Protein AF-A0A3L8STQ4-F1 (afdb_monomer)

Secondary structure (DSSP, 8-state):
-------SPPTT-EEEEEE----SSS-PPPEEEEEEPPPGGGGTTS-SS---PPPS------S---EEEEEEEEEEEETTEEEEEEEEEEE----SS-EEEEEEEEEEE-----SS---SEEEEEEEEEETT--EEEEEEEPTT-EEEEEEEEEETTEEEEEEEEEEEPPPPPP-----------------PPPPP-

Organism: Chloebia gouldiae (NCBI:txid44316)

InterPro domains:
  IPR003961 Fibronectin type III [PF00041] (67-164)
  IPR003961 Fibronectin type III [PS50853] (67-174)
  IPR003961 Fibronectin type III [cd00063] (67-169)
  IPR013783 Immunoglobulin-like fold [G3DSA:2.60.40.10] (61-172)
  IPR036116 Fibronectin type III superfamily [SSF49265] (85-180)
  IPR042447 Anosmin-1 [PTHR14131] (1-114)
  IPR060328 Anosmin-1, immunoglobulin-like domain [PF28407] (1-44)

Structure (mmCIF, N/CA/C/O backbone):
data_AF-A0A3L8STQ4-F1
#
_entry.id   AF-A0A3L8STQ4-F1
#
loop_
_atom_site.group_PDB
_atom_site.id
_atom_site.type_symbol
_atom_site.label_atom_id
_atom_site.label_alt_id
_atom_site.label_comp_id
_atom_site.label_asym_id
_atom_site.label_entity_id
_atom_site.label_seq_id
_atom_site.pdbx_PDB_ins_code
_atom_site.Cartn_x
_atom_site.Cartn_y
_atom_site.Cartn_z
_atom_site.occupancy
_atom_site.B_iso_or_equiv
_atom_site.auth_seq_id
_atom_site.auth_comp_id
_atom_site.auth_asym_id
_atom_site.auth_atom_id
_atom_site.pdbx_PDB_model_num
ATOM 1 N N . GLU A 1 1 ? -35.078 24.877 41.152 1.00 51.22 1 GLU A N 1
ATOM 2 C CA . GLU A 1 1 ? -33.685 24.596 40.748 1.00 51.22 1 GLU A CA 1
ATOM 3 C C . GLU A 1 1 ? -33.673 24.234 39.263 1.00 51.22 1 GLU A C 1
ATOM 5 O O . GLU A 1 1 ? -34.416 23.341 38.888 1.00 51.22 1 GLU A O 1
ATOM 10 N N . ASN A 1 2 ? -32.933 24.960 38.412 1.00 78.25 2 ASN A N 1
ATOM 11 C CA . ASN A 1 2 ? -32.943 24.787 36.943 1.00 78.25 2 ASN A CA 1
ATOM 12 C C . ASN A 1 2 ? -31.658 24.105 36.434 1.00 78.25 2 ASN A C 1
ATOM 14 O O . ASN A 1 2 ? -31.046 24.568 35.474 1.00 78.25 2 ASN A O 1
ATOM 18 N N . TYR A 1 3 ? -31.203 23.045 37.104 1.00 81.75 3 TYR A N 1
ATOM 19 C CA . TYR A 1 3 ? -30.006 22.302 36.704 1.00 81.75 3 TYR A CA 1
ATOM 20 C C . TYR A 1 3 ? -30.294 20.801 36.609 1.00 81.75 3 TYR A C 1
ATOM 22 O O . TYR A 1 3 ? -31.169 20.274 37.290 1.00 81.75 3 TYR A O 1
ATOM 30 N N . ILE A 1 4 ? -29.536 20.115 35.753 1.00 81.31 4 ILE A N 1
ATOM 31 C CA . ILE A 1 4 ? -29.507 18.655 35.642 1.00 81.31 4 ILE A CA 1
ATOM 32 C C . ILE A 1 4 ? -28.071 18.203 35.876 1.00 81.31 4 ILE A C 1
ATOM 34 O O . ILE A 1 4 ? -27.132 18.781 35.330 1.00 81.31 4 ILE A O 1
ATOM 38 N N . ILE A 1 5 ? -27.908 17.149 36.672 1.00 85.38 5 ILE A N 1
ATOM 39 C CA . ILE A 1 5 ? -26.622 16.481 36.860 1.00 85.38 5 ILE A CA 1
ATOM 40 C C . ILE A 1 5 ? -26.566 15.304 35.892 1.00 85.38 5 ILE A C 1
ATOM 42 O O . ILE A 1 5 ? -27.283 14.317 36.061 1.00 85.38 5 ILE A O 1
ATOM 46 N N . LEU A 1 6 ? -25.702 15.413 34.887 1.00 83.69 6 LEU A N 1
ATOM 47 C CA . LEU A 1 6 ? -25.372 14.306 33.997 1.00 83.69 6 LEU A CA 1
ATOM 48 C C . LEU A 1 6 ? -24.369 13.389 34.705 1.00 83.69 6 LEU A C 1
ATOM 50 O O . LEU A 1 6 ? -23.310 13.840 35.141 1.00 83.69 6 LEU A O 1
ATOM 54 N N . LYS A 1 7 ? -24.727 12.113 34.847 1.00 84.56 7 LYS A N 1
ATOM 55 C CA . LYS A 1 7 ? -23.898 11.072 35.468 1.00 84.56 7 LYS A CA 1
ATOM 56 C C . LYS A 1 7 ? -23.332 10.144 34.389 1.00 84.56 7 LYS A C 1
ATOM 58 O O . LYS A 1 7 ? -23.740 10.230 33.235 1.00 84.56 7 LYS A O 1
ATOM 63 N N . ASP A 1 8 ? -22.379 9.298 34.774 1.00 81.56 8 ASP A N 1
ATOM 64 C CA . ASP A 1 8 ? -21.814 8.228 33.932 1.00 81.56 8 ASP A CA 1
ATOM 65 C C . ASP A 1 8 ? -21.167 8.703 32.619 1.00 81.56 8 ASP A C 1
ATOM 67 O O . ASP A 1 8 ? -21.082 7.975 31.632 1.00 81.56 8 ASP A O 1
ATOM 71 N N . LEU A 1 9 ? -20.667 9.940 32.612 1.00 82.44 9 LEU A N 1
ATOM 72 C CA . LEU A 1 9 ? -19.889 10.473 31.502 1.00 82.44 9 LEU A CA 1
ATOM 73 C C . LEU A 1 9 ? -18.456 9.930 31.552 1.00 82.44 9 LEU A C 1
ATOM 75 O O . LEU A 1 9 ? -17.811 9.938 32.601 1.00 82.44 9 LEU A O 1
ATOM 79 N N . SER A 1 10 ? -17.920 9.526 30.402 1.00 82.62 10 SER A N 1
ATOM 80 C CA . SER A 1 10 ? -16.504 9.173 30.261 1.00 82.62 10 SER A CA 1
ATOM 81 C C . SER A 1 10 ? -15.604 10.383 30.538 1.00 82.62 10 SER A C 1
ATOM 83 O O . SER A 1 10 ? -15.918 11.494 30.099 1.00 82.62 10 SER A O 1
ATOM 85 N N . PHE A 1 11 ? -14.486 10.171 31.241 1.00 84.81 11 PHE A N 1
ATOM 86 C CA . PHE A 1 11 ? -13.460 11.189 31.511 1.00 84.81 11 PHE A CA 1
ATOM 87 C C . PHE A 1 11 ? -12.746 11.646 30.225 1.00 84.81 11 PHE A C 1
ATOM 89 O O . PHE A 1 11 ? -12.690 10.902 29.245 1.00 84.81 11 PHE A O 1
ATOM 96 N N . SER A 1 12 ? -12.189 12.862 30.232 1.00 83.94 12 SER A N 1
ATOM 97 C CA . SER A 1 12 ? -11.423 13.445 29.112 1.00 83.94 12 SER A CA 1
ATOM 98 C C . SER A 1 12 ? -12.171 13.486 27.768 1.00 83.94 12 SER A C 1
ATOM 100 O O . SER A 1 12 ? -11.558 13.399 26.704 1.00 83.94 12 SER A O 1
ATOM 102 N N . CYS A 1 13 ? -13.499 13.619 27.796 1.00 82.31 13 CYS A N 1
ATOM 103 C CA . CYS A 1 13 ? -14.354 13.596 26.608 1.00 82.31 13 CYS A CA 1
ATOM 104 C C . CYS A 1 13 ? -15.131 14.911 26.455 1.00 82.31 13 CYS A C 1
ATOM 106 O O . CYS A 1 13 ? -15.576 15.511 27.435 1.00 82.31 13 CYS A O 1
ATOM 108 N N . LYS A 1 14 ? -15.314 15.364 25.207 1.00 90.81 14 LYS A N 1
ATOM 109 C CA . LYS A 1 14 ? -16.109 16.554 24.870 1.00 90.81 14 LYS A CA 1
ATOM 110 C C . LYS A 1 14 ? -17.549 16.149 24.563 1.00 90.81 14 LYS A C 1
ATOM 112 O O . LYS A 1 14 ? -17.787 15.391 23.627 1.00 90.81 14 LYS A O 1
ATOM 117 N N . TYR A 1 15 ? -18.502 16.711 25.297 1.00 87.94 15 TYR A N 1
ATOM 118 C CA . TYR A 1 15 ? -19.933 16.465 25.125 1.00 87.94 15 TYR A CA 1
ATOM 119 C C . TYR A 1 15 ? -20.637 17.699 24.573 1.00 87.94 15 TYR A C 1
ATOM 121 O O . TYR A 1 15 ? -20.268 18.830 24.891 1.00 87.94 15 TYR A O 1
ATOM 129 N N . LYS A 1 16 ? -21.672 17.474 23.758 1.00 93.06 16 LYS A N 1
ATOM 130 C CA . LYS A 1 16 ? -22.631 18.498 23.334 1.00 93.06 16 LYS A CA 1
ATOM 131 C C . LYS A 1 16 ? -23.927 18.292 24.107 1.00 93.06 16 LYS A C 1
ATOM 133 O O . LYS A 1 16 ? -24.518 17.220 24.018 1.00 93.06 16 LYS A O 1
ATOM 138 N N . VAL A 1 17 ? -24.383 19.316 24.817 1.00 89.44 17 VAL A N 1
ATOM 139 C CA . VAL A 1 17 ? -25.704 19.327 25.456 1.00 89.44 17 VAL A CA 1
ATOM 140 C C . VAL A 1 17 ? -26.621 20.220 24.660 1.00 89.44 17 VAL A C 1
ATOM 142 O O . VAL A 1 17 ? -26.239 21.330 24.297 1.00 89.44 17 VAL A O 1
ATOM 145 N N . THR A 1 18 ? -27.832 19.734 24.418 1.00 87.75 18 THR A N 1
ATOM 146 C CA . THR A 1 18 ? -28.906 20.493 23.788 1.00 87.75 18 THR A CA 1
ATOM 147 C C . THR A 1 18 ? -30.099 20.512 24.731 1.00 87.75 18 THR A C 1
ATOM 149 O O . THR A 1 18 ? -30.616 19.457 25.094 1.00 87.75 18 THR A O 1
ATOM 152 N N . VAL A 1 19 ? -30.532 21.707 25.129 1.00 86.19 19 VAL A N 1
ATOM 153 C CA . VAL A 1 19 ? -31.699 21.902 25.992 1.00 86.19 19 VAL A CA 1
ATOM 154 C C . VAL A 1 19 ? -32.888 22.280 25.120 1.00 86.19 19 VAL A C 1
ATOM 156 O O . VAL A 1 19 ? -32.830 23.225 24.328 1.00 86.19 19 VAL A O 1
ATOM 159 N N . LEU A 1 20 ? -33.970 21.515 25.262 1.00 82.88 20 LEU A N 1
ATOM 160 C CA . LEU A 1 20 ? -35.235 21.752 24.580 1.00 82.88 20 LEU A CA 1
ATOM 161 C C . LEU A 1 20 ? -36.303 22.126 25.610 1.00 82.88 20 LEU A C 1
ATOM 163 O O . LEU A 1 20 ? -36.509 21.374 26.564 1.00 82.88 20 LEU A O 1
ATOM 167 N N . PRO A 1 21 ? -37.010 23.251 25.430 1.00 77.44 21 PRO A N 1
ATOM 168 C CA . PRO A 1 21 ? -38.120 23.592 26.301 1.00 77.44 21 PRO A CA 1
ATOM 169 C C . PRO A 1 21 ? -39.274 22.606 26.095 1.00 77.44 21 PRO A C 1
ATOM 171 O O . PRO A 1 21 ? -39.750 22.390 24.976 1.00 77.44 21 PRO A O 1
ATOM 174 N N . ALA A 1 22 ? -39.754 22.027 27.195 1.00 69.62 22 ALA A N 1
ATOM 175 C CA . ALA A 1 22 ? -40.928 21.166 27.226 1.00 69.62 22 ALA A CA 1
ATOM 176 C C . ALA A 1 22 ? -42.204 22.019 27.082 1.00 69.62 22 ALA A C 1
ATOM 178 O O . ALA A 1 22 ? -42.857 22.351 28.058 1.00 69.62 22 ALA A O 1
ATOM 179 N N . LYS A 1 23 ? -42.494 22.448 25.848 1.00 63.75 23 LYS A N 1
ATOM 180 C CA . LYS A 1 23 ? -43.738 23.069 25.349 1.00 63.75 23 LYS A CA 1
ATOM 181 C C . LYS A 1 23 ? -44.624 23.800 26.384 1.00 63.75 23 LYS A C 1
ATOM 183 O O . LYS A 1 23 ? -45.513 23.209 26.987 1.00 63.75 23 LYS A O 1
ATOM 188 N N . SER A 1 24 ? -44.568 25.127 26.375 1.00 53.66 24 SER A N 1
ATOM 189 C CA . SER A 1 24 ? -45.781 25.956 26.414 1.00 53.66 24 SER A CA 1
ATOM 190 C C . SER A 1 24 ? -45.828 26.759 25.107 1.00 53.66 24 SER A C 1
ATOM 192 O O . SER A 1 24 ? -44.791 27.021 24.506 1.00 53.66 24 SER A O 1
ATOM 194 N N . LYS A 1 25 ? -47.026 27.007 24.568 1.00 55.62 25 LYS A N 1
ATOM 195 C CA . LYS A 1 25 ? -47.299 27.545 23.217 1.00 55.62 25 LYS A CA 1
ATOM 196 C C . LYS A 1 25 ? -46.291 28.621 22.748 1.00 55.62 25 LYS A C 1
ATOM 198 O O . LYS A 1 25 ? -46.385 29.771 23.155 1.00 55.62 25 LYS A O 1
ATOM 203 N N . GLY A 1 26 ? -45.369 28.256 21.851 1.00 60.53 26 GLY A N 1
ATOM 204 C CA . GLY A 1 26 ? -44.409 29.178 21.231 1.00 60.53 26 GLY A CA 1
ATOM 205 C C . GLY A 1 26 ? -43.265 28.456 20.507 1.00 60.53 26 GLY A C 1
ATOM 206 O O . GLY A 1 26 ? -42.865 27.359 20.894 1.00 60.53 26 GLY A O 1
ATOM 207 N N . ARG A 1 27 ? -42.740 29.054 19.428 1.00 59.72 27 ARG A N 1
ATOM 208 C CA . ARG A 1 27 ? -41.598 28.532 18.651 1.00 59.72 27 ARG A CA 1
ATOM 209 C C . ARG A 1 27 ? -40.291 28.843 19.387 1.00 59.72 27 ARG A C 1
ATOM 211 O O . ARG A 1 27 ? -39.570 29.761 19.011 1.00 59.72 27 ARG A O 1
ATOM 218 N N . PHE A 1 28 ? -39.998 28.110 20.454 1.00 63.41 28 PHE A N 1
ATOM 219 C CA . PHE A 1 28 ? -38.746 28.283 21.190 1.00 63.41 28 PHE A CA 1
ATOM 220 C C . PHE A 1 28 ? -37.591 27.543 20.500 1.00 63.41 28 PHE A C 1
ATOM 222 O O . PHE A 1 28 ? -37.749 26.411 20.040 1.00 63.41 28 PHE A O 1
ATOM 229 N N . LYS A 1 29 ? -36.434 28.206 20.387 1.00 66.62 29 LYS A N 1
ATOM 230 C CA . LYS A 1 29 ? -35.222 27.647 19.771 1.00 66.62 29 LYS A CA 1
ATOM 231 C C . LYS A 1 29 ? -34.485 26.759 20.775 1.00 66.62 29 LYS A C 1
ATOM 233 O O . LYS A 1 29 ? -34.390 27.102 21.947 1.00 66.62 29 LYS A O 1
ATOM 238 N N . ALA A 1 30 ? -33.960 25.636 20.294 1.00 77.12 30 ALA A N 1
ATOM 239 C CA . ALA A 1 30 ? -33.055 24.786 21.055 1.00 77.12 30 ALA A CA 1
ATOM 240 C C . ALA A 1 30 ? -31.751 25.537 21.340 1.00 77.12 30 ALA A C 1
ATOM 242 O O . ALA A 1 30 ? -31.171 26.116 20.418 1.00 77.12 30 ALA A O 1
ATOM 243 N N . GLU A 1 31 ? -31.264 25.482 22.575 1.00 81.19 31 GLU A N 1
ATOM 244 C CA . GLU A 1 31 ? -29.943 26.004 22.924 1.00 81.19 31 GLU A CA 1
ATOM 245 C C . GLU A 1 31 ? -28.965 24.841 23.066 1.00 81.19 31 GLU A C 1
ATOM 247 O O . GLU A 1 31 ? -29.315 23.786 23.595 1.00 81.19 31 GLU A O 1
ATOM 252 N N . SER A 1 32 ? -27.753 24.988 22.530 1.00 88.31 32 SER A N 1
ATOM 253 C CA . SER A 1 32 ? -26.724 23.953 22.616 1.00 88.31 32 SER A CA 1
ATOM 254 C C . SER A 1 32 ? -25.394 24.527 23.069 1.00 88.31 32 SER A C 1
ATOM 256 O O . SER A 1 32 ? -24.971 25.564 22.568 1.00 88.31 32 SER A O 1
ATOM 258 N N . THR A 1 33 ? -24.702 23.806 23.945 1.00 88.75 33 THR A N 1
ATOM 259 C CA . THR A 1 33 ? -23.357 24.152 24.417 1.00 88.75 33 THR A CA 1
ATOM 260 C C . THR A 1 33 ? -22.474 22.909 24.498 1.00 88.75 33 THR A C 1
ATOM 262 O O . THR A 1 33 ? -22.970 21.780 24.503 1.00 88.75 33 THR A O 1
ATOM 265 N N . PHE A 1 34 ? -21.159 23.110 24.539 1.00 91.12 34 PHE A N 1
ATOM 266 C CA . PHE A 1 34 ? -20.185 22.039 24.705 1.00 91.12 34 PHE A CA 1
ATOM 267 C C . PHE A 1 34 ? -19.486 22.162 26.051 1.00 91.12 34 PHE A C 1
ATOM 269 O O . PHE A 1 34 ? -19.130 23.260 26.468 1.00 91.12 34 PHE A O 1
ATOM 276 N N . PHE A 1 35 ? -19.208 21.029 26.682 1.00 89.50 35 PHE A N 1
ATOM 277 C CA . PHE A 1 35 ? -18.330 20.970 27.845 1.00 89.50 35 PHE A CA 1
ATOM 278 C C . PHE A 1 35 ? -17.389 19.772 27.729 1.00 89.50 35 PHE A C 1
ATOM 280 O O . PHE A 1 35 ? -17.634 18.843 26.957 1.00 89.50 35 PHE A O 1
ATOM 287 N N . VAL A 1 36 ? -16.292 19.809 28.480 1.00 86.56 36 VAL A N 1
ATOM 288 C CA . VAL A 1 36 ? -15.304 18.727 28.528 1.00 86.56 36 VAL A CA 1
ATOM 289 C C . VAL A 1 36 ? -15.294 18.157 29.937 1.00 86.56 36 VAL A C 1
ATOM 291 O O . VAL A 1 36 ? -15.230 18.911 30.908 1.00 86.56 36 VAL A O 1
ATOM 294 N N . THR A 1 37 ? -15.386 16.835 30.057 1.00 87.38 37 THR A N 1
ATOM 295 C CA . THR A 1 37 ? -15.223 16.167 31.349 1.00 87.38 37 THR A CA 1
ATOM 296 C C . THR A 1 37 ? -13.747 16.179 31.756 1.00 87.38 37 THR A C 1
ATOM 298 O O . THR A 1 37 ? -12.881 15.912 30.919 1.00 87.38 37 THR A O 1
ATOM 301 N N . PRO A 1 38 ? -13.426 16.479 33.026 1.00 84.25 38 PRO A N 1
ATOM 302 C CA . PRO A 1 38 ? -12.045 16.438 33.492 1.00 84.25 38 PRO A CA 1
ATOM 303 C C . PRO A 1 38 ? -11.460 15.016 33.398 1.00 84.25 38 PRO A C 1
ATOM 305 O O . PRO A 1 38 ? -12.218 14.046 33.296 1.00 84.25 38 PRO A O 1
ATOM 308 N N . PRO A 1 39 ? -10.126 14.861 33.418 1.00 81.12 39 PRO A N 1
ATOM 309 C CA . PRO A 1 39 ? -9.493 13.546 33.447 1.00 81.12 39 PRO A CA 1
ATOM 310 C C . PRO A 1 39 ? -9.758 12.833 34.781 1.00 81.12 39 PRO A C 1
ATOM 312 O O . PRO A 1 39 ? -9.974 13.479 35.807 1.00 81.12 39 PRO A O 1
ATOM 315 N N . CYS A 1 40 ? -9.702 11.495 34.799 1.00 74.88 40 CYS A N 1
ATOM 316 C CA . CYS A 1 40 ? -9.936 10.712 36.025 1.00 74.88 40 CYS A CA 1
ATOM 317 C C . CYS A 1 40 ? -8.932 11.081 37.133 1.00 74.88 40 CYS A C 1
ATOM 319 O O . CYS A 1 40 ? -9.277 11.155 38.312 1.00 74.88 40 CYS A O 1
ATOM 321 N N . SER A 1 41 ? -7.693 11.396 36.744 1.00 73.75 41 SER A N 1
ATOM 322 C CA . SER A 1 41 ? -6.628 11.860 37.636 1.00 73.75 41 SER A CA 1
ATOM 323 C C . SER A 1 41 ? -6.984 13.144 38.398 1.00 73.75 41 SER A C 1
ATOM 325 O O . SER A 1 41 ? -6.601 13.258 39.560 1.00 73.75 41 SER A O 1
ATOM 327 N N . ALA A 1 42 ? -7.801 14.043 37.835 1.00 72.25 42 ALA A N 1
ATOM 328 C CA . ALA A 1 42 ? -8.254 15.259 38.522 1.00 72.25 42 ALA A CA 1
ATOM 329 C C . ALA A 1 42 ? -9.189 14.979 39.717 1.00 72.25 42 ALA A C 1
ATOM 331 O O . ALA A 1 42 ? -9.369 15.836 40.579 1.00 72.25 42 ALA A O 1
ATOM 332 N N . PHE A 1 43 ? -9.777 13.780 39.801 1.00 65.81 43 PHE A N 1
ATOM 333 C CA . PHE A 1 43 ? -10.633 13.382 40.922 1.00 65.81 43 PHE A CA 1
ATOM 334 C C . PHE A 1 43 ? -9.875 12.669 42.050 1.00 65.81 43 PHE A C 1
ATOM 336 O O . PHE A 1 43 ? -10.435 12.501 43.133 1.00 65.81 43 PHE A O 1
ATOM 343 N N . LYS A 1 44 ? -8.596 12.306 41.852 1.00 57.72 44 LYS A N 1
ATOM 344 C CA . LYS A 1 44 ? -7.770 11.665 42.895 1.00 57.72 44 LYS A CA 1
ATOM 345 C C . LYS A 1 44 ? -7.492 12.579 44.094 1.00 57.72 44 LYS A C 1
ATOM 347 O O . LYS A 1 44 ? -7.286 12.078 45.194 1.00 57.72 44 LYS A O 1
ATOM 352 N N . GLU A 1 45 ? -7.525 13.900 43.918 1.00 53.91 45 GLU A N 1
ATOM 353 C CA . GLU A 1 45 ? -7.172 14.857 44.979 1.00 53.91 45 GLU A CA 1
ATOM 354 C C . GLU A 1 45 ? -8.304 15.151 45.984 1.00 53.91 45 GLU A C 1
ATOM 356 O O . GLU A 1 45 ? -8.046 15.685 47.063 1.00 53.91 45 GLU A O 1
ATOM 361 N N . LYS A 1 46 ? -9.560 14.768 45.709 1.00 51.28 46 LYS A N 1
ATOM 362 C CA . LYS A 1 46 ? -10.700 15.058 46.603 1.00 51.28 46 LYS A CA 1
ATOM 363 C C . LYS A 1 46 ? -11.230 13.808 47.309 1.00 51.28 46 LYS A C 1
ATOM 365 O O . LYS A 1 46 ? -12.234 13.247 46.902 1.00 51.28 46 LYS A O 1
ATOM 370 N N . LYS A 1 47 ? -10.548 13.432 48.402 1.00 51.75 47 LYS A N 1
ATOM 371 C CA . LYS A 1 47 ? -10.932 12.687 49.638 1.00 51.75 47 LYS A CA 1
ATOM 372 C C . LYS A 1 47 ? -12.246 11.864 49.765 1.00 51.75 47 LYS A C 1
ATOM 374 O O . LYS A 1 47 ? -12.635 11.578 50.892 1.00 51.75 47 LYS A O 1
ATOM 379 N N . HIS A 1 48 ? -12.940 11.427 48.719 1.00 50.31 48 HIS A N 1
ATOM 380 C CA . HIS A 1 48 ? -14.164 10.625 48.858 1.00 50.31 48 HIS A CA 1
ATOM 381 C C . HIS A 1 48 ? -14.149 9.416 47.929 1.00 50.31 48 HIS A C 1
ATOM 383 O O . HIS A 1 48 ? -14.455 9.534 46.751 1.00 50.31 48 HIS A O 1
ATOM 389 N N . LYS A 1 49 ? -13.856 8.258 48.542 1.00 51.69 49 LYS A N 1
ATOM 390 C CA . LYS A 1 49 ? -13.822 6.898 47.981 1.00 51.69 49 LYS A CA 1
ATOM 391 C C . LYS A 1 49 ? -12.841 6.746 46.818 1.00 51.69 49 LYS A C 1
ATOM 393 O O . LYS A 1 49 ? -12.858 7.496 45.857 1.00 51.69 49 LYS A O 1
ATOM 398 N N . HIS A 1 50 ? -11.975 5.744 46.924 1.00 48.78 50 HIS A N 1
ATOM 399 C CA . HIS A 1 50 ? -11.062 5.323 45.866 1.00 48.78 50 HIS A CA 1
ATOM 400 C C . HIS A 1 50 ? -11.875 5.002 44.598 1.00 48.78 50 HIS A C 1
ATOM 402 O O . HIS A 1 50 ? -12.317 3.875 44.389 1.00 48.78 50 HIS A O 1
ATOM 408 N N . ILE A 1 51 ? -12.120 6.003 43.752 1.00 52.81 51 ILE A N 1
ATOM 409 C CA . ILE A 1 51 ? -12.425 5.761 42.352 1.00 52.81 51 ILE A CA 1
ATOM 410 C C . ILE A 1 51 ? -11.118 5.180 41.834 1.00 52.81 51 ILE A C 1
ATOM 412 O O . ILE A 1 51 ? -10.118 5.890 41.714 1.00 52.81 51 ILE A O 1
ATOM 416 N N . ASN A 1 52 ? -11.097 3.861 41.639 1.00 52.53 52 ASN A N 1
ATOM 417 C CA . ASN A 1 52 ? -10.004 3.181 40.962 1.00 52.53 52 ASN A CA 1
ATOM 418 C C . ASN A 1 52 ? -10.006 3.665 39.513 1.00 52.53 52 ASN A C 1
ATOM 420 O O . ASN A 1 52 ? -10.535 3.013 38.620 1.00 52.53 52 ASN A O 1
ATOM 424 N N . CYS A 1 53 ? -9.447 4.854 39.295 1.00 52.31 53 CYS A N 1
ATOM 425 C CA . CYS A 1 53 ? -8.999 5.281 37.990 1.00 52.31 53 CYS A CA 1
ATOM 426 C C . CYS A 1 53 ? -7.991 4.228 37.535 1.00 52.31 53 CYS A C 1
ATOM 428 O O . CYS A 1 53 ? -6.979 4.061 38.232 1.00 52.31 53 CYS A O 1
ATOM 430 N N . PRO A 1 54 ? -8.236 3.520 36.418 1.00 55.28 54 PRO A N 1
ATOM 431 C CA . PRO A 1 54 ? -7.206 2.708 35.792 1.00 55.28 54 PRO A CA 1
ATOM 432 C C . PRO A 1 54 ? -5.977 3.599 35.677 1.00 55.28 54 PRO A C 1
ATOM 434 O O . PRO A 1 54 ? -6.094 4.739 35.222 1.00 55.28 54 PRO A O 1
ATOM 437 N N . ALA A 1 55 ? -4.851 3.150 36.225 1.00 47.50 55 ALA A N 1
ATOM 438 C CA . ALA A 1 55 ? -3.635 3.937 36.226 1.00 47.50 55 ALA A CA 1
ATOM 439 C C . ALA A 1 55 ? -3.389 4.454 34.800 1.00 47.50 55 ALA A C 1
ATOM 441 O O . ALA A 1 55 ? -3.242 3.661 33.871 1.00 47.50 55 ALA A O 1
ATOM 442 N N . GLU A 1 56 ? -3.367 5.782 34.632 1.00 50.72 56 GLU A N 1
ATOM 443 C CA . GLU A 1 56 ? -2.731 6.456 33.495 1.00 50.72 56 GLU A CA 1
ATOM 444 C C . GLU A 1 56 ? -1.227 6.197 33.611 1.00 50.72 56 GLU A C 1
ATOM 446 O O . GLU A 1 56 ? -0.425 6.990 34.085 1.00 50.72 56 GLU A O 1
ATOM 451 N N . GLY A 1 57 ? -0.913 4.963 33.282 1.00 46.41 57 GLY A N 1
ATOM 452 C CA . GLY A 1 57 ? 0.370 4.314 33.168 1.00 46.41 57 GLY A CA 1
ATOM 453 C C . GLY A 1 57 ? 0.140 3.074 32.314 1.00 46.41 57 GLY A C 1
ATOM 454 O O . GLY A 1 57 ? 0.775 2.050 32.516 1.00 46.41 57 GLY A O 1
ATOM 455 N N . VAL A 1 58 ? -0.821 3.146 31.384 1.00 42.38 58 VAL A N 1
ATOM 456 C CA . VAL A 1 58 ? -0.761 2.332 30.182 1.00 42.38 58 VAL A CA 1
ATOM 457 C C . VAL A 1 58 ? 0.486 2.880 29.492 1.00 42.38 58 VAL A C 1
ATOM 459 O O . VAL A 1 58 ? 0.470 4.060 29.119 1.00 42.38 58 VAL A O 1
ATOM 462 N N . PRO A 1 59 ? 1.590 2.109 29.366 1.00 42.53 59 PRO A N 1
ATOM 463 C CA . PRO A 1 59 ? 2.577 2.449 28.349 1.00 42.53 59 PRO A CA 1
ATOM 464 C C . PRO A 1 59 ? 1.736 2.672 27.110 1.00 42.53 59 PRO A C 1
ATOM 466 O O . PRO A 1 59 ? 0.889 1.816 26.870 1.00 42.53 59 PRO A O 1
ATOM 469 N N . VAL A 1 60 ? 1.855 3.816 26.430 1.00 46.78 60 VAL A N 1
ATOM 470 C CA . VAL A 1 60 ? 1.164 4.063 25.160 1.00 46.78 60 VAL A CA 1
ATOM 471 C C . VAL A 1 60 ? 1.450 2.843 24.302 1.00 46.78 60 VAL A C 1
ATOM 473 O O . VAL A 1 60 ? 2.526 2.723 23.719 1.00 46.78 60 VAL A O 1
ATOM 476 N N . LEU A 1 61 ? 0.544 1.871 24.362 1.00 45.62 61 LEU A N 1
ATOM 477 C CA . LEU A 1 61 ? 0.773 0.582 23.770 1.00 45.62 61 LEU A CA 1
ATOM 478 C C . LEU A 1 61 ? 0.693 0.926 22.298 1.00 45.62 61 LEU A C 1
ATOM 480 O O . LEU A 1 61 ? -0.300 1.572 21.929 1.00 45.62 61 LEU A O 1
ATOM 484 N N . PRO A 1 62 ? 1.752 0.669 21.511 1.00 47.47 62 PRO A N 1
ATOM 485 C CA . PRO A 1 62 ? 1.872 1.245 20.187 1.00 47.47 62 PRO A CA 1
ATOM 486 C C . PRO A 1 62 ? 0.548 1.070 19.458 1.00 47.47 62 PRO A C 1
ATOM 488 O O . PRO A 1 62 ? 0.083 -0.056 19.274 1.00 47.47 62 PRO A O 1
ATOM 491 N N . LYS A 1 63 ? -0.111 2.197 19.156 1.00 54.72 63 LYS A N 1
ATOM 492 C CA . LYS A 1 63 ? -1.332 2.215 18.356 1.00 54.72 63 LYS A CA 1
ATOM 493 C C . LYS A 1 63 ? -0.977 1.488 17.068 1.00 54.72 63 LYS A C 1
ATOM 495 O O . LYS A 1 63 ? -0.257 2.039 16.247 1.00 54.72 63 LYS A O 1
ATOM 500 N N . VAL A 1 64 ? -1.450 0.249 16.953 1.00 54.38 64 VAL A N 1
ATOM 501 C CA . VAL A 1 64 ? -1.237 -0.639 15.809 1.00 54.38 64 VAL A CA 1
ATOM 502 C C . VAL A 1 64 ? 0.249 -0.945 15.571 1.00 54.38 64 VAL A C 1
ATOM 504 O O . VAL A 1 64 ? 0.934 -0.265 14.814 1.00 54.38 64 VAL A O 1
ATOM 507 N N . LEU A 1 65 ? 0.751 -2.026 16.175 1.00 62.47 65 LEU A N 1
ATOM 508 C CA . LEU A 1 65 ? 2.092 -2.550 15.878 1.00 62.47 65 LEU A CA 1
ATOM 509 C C . LEU A 1 65 ? 2.095 -3.525 14.681 1.00 62.47 65 LEU A C 1
ATOM 511 O O . LEU A 1 65 ? 3.114 -4.131 14.374 1.00 62.47 65 LEU A O 1
ATOM 515 N N . ALA A 1 66 ? 0.977 -3.669 13.964 1.00 68.69 66 ALA A N 1
ATOM 516 C CA . ALA A 1 66 ? 0.957 -4.395 12.701 1.00 68.69 66 ALA A CA 1
ATOM 517 C C . ALA A 1 66 ? 1.590 -3.529 11.613 1.00 68.69 66 ALA A C 1
ATOM 519 O O . ALA A 1 66 ? 0.950 -2.627 11.073 1.00 68.69 66 ALA A O 1
ATOM 520 N N . LYS A 1 67 ? 2.864 -3.786 11.318 1.00 81.12 67 LYS A N 1
ATOM 521 C CA . LYS A 1 67 ? 3.633 -3.056 10.312 1.00 81.12 67 LYS A CA 1
ATOM 522 C C . LYS A 1 67 ? 3.844 -3.930 9.070 1.00 81.12 67 LYS A C 1
ATOM 524 O O . LYS A 1 67 ? 4.203 -5.103 9.208 1.00 81.12 67 LYS A O 1
ATOM 529 N N . PRO A 1 68 ? 3.661 -3.394 7.849 1.00 81.81 68 PRO A N 1
ATOM 530 C CA . PRO A 1 68 ? 4.072 -4.081 6.634 1.00 81.81 68 PRO A CA 1
ATOM 531 C C . PRO A 1 68 ? 5.588 -4.230 6.621 1.00 81.81 68 PRO A C 1
ATOM 533 O O . PRO A 1 68 ? 6.328 -3.271 6.818 1.00 81.81 68 PRO A O 1
ATOM 536 N N . GLU A 1 69 ? 6.077 -5.426 6.370 1.00 85.69 69 GLU A N 1
ATOM 537 C CA . GLU A 1 69 ? 7.496 -5.748 6.346 1.00 85.69 69 GLU A CA 1
ATOM 538 C C . GLU A 1 69 ? 7.806 -6.618 5.134 1.00 85.69 69 GLU A C 1
ATOM 540 O O . GLU A 1 69 ? 6.911 -7.146 4.478 1.00 85.69 69 GLU A O 1
ATOM 545 N N . ASN A 1 70 ? 9.092 -6.780 4.819 1.00 89.44 70 ASN A N 1
ATOM 546 C CA . ASN A 1 70 ? 9.536 -7.614 3.699 1.00 89.44 70 ASN A CA 1
ATOM 547 C C . ASN A 1 70 ? 8.894 -7.230 2.355 1.00 89.44 70 ASN A C 1
ATOM 549 O O . ASN A 1 70 ? 8.538 -8.106 1.570 1.00 89.44 70 ASN A O 1
ATOM 553 N N . LEU A 1 71 ? 8.773 -5.924 2.084 1.00 90.50 71 LEU A N 1
ATOM 554 C CA . LEU A 1 71 ? 8.363 -5.430 0.769 1.00 90.50 71 LEU A CA 1
ATOM 555 C C . LEU A 1 71 ? 9.302 -5.999 -0.296 1.00 90.50 71 LEU A C 1
ATOM 557 O O . LEU A 1 71 ? 10.512 -5.745 -0.282 1.00 90.50 71 LEU A O 1
ATOM 561 N N . SER A 1 72 ? 8.744 -6.753 -1.228 1.00 91.62 72 SER A N 1
ATOM 562 C CA . SER A 1 72 ? 9.447 -7.314 -2.370 1.00 91.62 72 SER A CA 1
ATOM 563 C C . SER A 1 72 ? 8.810 -6.815 -3.658 1.00 91.62 72 SER A C 1
ATOM 565 O O . SER A 1 72 ? 7.622 -6.494 -3.687 1.00 91.62 72 SER A O 1
ATOM 567 N N . ALA A 1 73 ? 9.622 -6.708 -4.703 1.00 93.44 73 ALA A N 1
ATOM 568 C CA . ALA A 1 73 ? 9.169 -6.365 -6.038 1.00 93.44 73 ALA A CA 1
ATOM 569 C C . ALA A 1 73 ? 9.817 -7.320 -7.031 1.00 93.44 73 ALA A C 1
ATOM 571 O O . ALA A 1 73 ? 11.002 -7.639 -6.915 1.00 93.44 73 ALA A O 1
ATOM 572 N N . SER A 1 74 ? 9.038 -7.736 -8.015 1.00 92.75 74 SER A N 1
ATOM 573 C CA . SER A 1 74 ? 9.507 -8.435 -9.204 1.00 92.75 74 SER A CA 1
ATOM 574 C C . SER A 1 74 ? 8.863 -7.797 -10.425 1.00 92.75 74 SER A C 1
ATOM 576 O O . SER A 1 74 ? 7.788 -7.209 -10.327 1.00 92.75 74 SER A O 1
ATOM 578 N N . PHE A 1 75 ? 9.540 -7.864 -11.565 1.00 93.75 75 PHE A N 1
ATOM 579 C CA . PHE A 1 75 ? 9.097 -7.202 -12.784 1.00 93.75 75 PHE A CA 1
ATOM 580 C C . PHE A 1 75 ? 8.989 -8.218 -13.907 1.00 93.75 75 PHE A C 1
ATOM 582 O O . PHE A 1 75 ? 9.895 -9.025 -14.107 1.00 93.75 75 PHE A O 1
ATOM 589 N N . ILE A 1 76 ? 7.889 -8.146 -14.645 1.00 93.12 76 ILE A N 1
ATOM 590 C CA . ILE A 1 76 ? 7.672 -8.903 -15.869 1.00 93.12 76 ILE A CA 1
ATOM 591 C C . ILE A 1 76 ? 7.695 -7.912 -17.027 1.00 93.12 76 ILE A C 1
ATOM 593 O O . ILE A 1 76 ? 6.954 -6.929 -17.018 1.00 93.12 76 ILE A O 1
ATOM 597 N N . VAL A 1 77 ? 8.551 -8.175 -18.013 1.00 92.25 77 VAL A N 1
ATOM 598 C CA . VAL A 1 77 ? 8.641 -7.389 -19.247 1.00 92.25 77 VAL A CA 1
ATOM 599 C C . VAL A 1 77 ? 8.000 -8.194 -20.372 1.00 92.25 77 VAL A C 1
ATOM 601 O O . VAL A 1 77 ? 8.467 -9.285 -20.691 1.00 92.25 77 VAL A O 1
ATOM 604 N N . GLN A 1 78 ? 6.930 -7.669 -20.960 1.00 88.38 78 GLN A N 1
ATOM 605 C CA . GLN A 1 78 ? 6.210 -8.286 -22.076 1.00 88.38 78 GLN A CA 1
ATOM 606 C C . GLN A 1 78 ? 5.905 -7.219 -23.122 1.00 88.38 78 GLN A C 1
ATOM 608 O O . GLN A 1 78 ? 5.311 -6.199 -22.793 1.00 88.38 78 GLN A O 1
ATOM 613 N N . GLU A 1 79 ? 6.333 -7.439 -24.368 1.00 84.62 79 GLU A N 1
ATOM 614 C CA . GLU A 1 79 ? 5.998 -6.581 -25.522 1.00 84.62 79 GLU A CA 1
ATOM 615 C C . GLU A 1 79 ? 6.260 -5.073 -25.308 1.00 84.62 79 GLU A C 1
ATOM 617 O O . GLU A 1 79 ? 5.549 -4.218 -25.823 1.00 84.62 79 GLU A O 1
ATOM 622 N N . GLY A 1 80 ? 7.291 -4.723 -24.533 1.00 81.50 80 GLY A N 1
ATOM 623 C CA . GLY A 1 80 ? 7.618 -3.326 -24.219 1.00 81.50 80 GLY A CA 1
ATOM 624 C C . GLY A 1 80 ? 6.872 -2.738 -23.013 1.00 81.50 80 GLY A C 1
ATOM 625 O O . GLY A 1 80 ? 7.154 -1.607 -22.630 1.00 81.50 80 GLY A O 1
ATOM 626 N N . ASN A 1 81 ? 5.986 -3.502 -22.369 1.00 90.88 81 ASN A N 1
ATOM 627 C CA . ASN A 1 81 ? 5.323 -3.132 -21.121 1.00 90.88 81 ASN A CA 1
ATOM 628 C C . ASN A 1 81 ? 6.010 -3.782 -19.919 1.00 90.88 81 ASN A C 1
ATOM 630 O O . ASN A 1 81 ? 6.370 -4.961 -19.947 1.00 90.88 81 ASN A O 1
ATOM 634 N N . ILE A 1 82 ? 6.149 -3.018 -18.836 1.00 93.69 82 ILE A N 1
ATOM 635 C CA . ILE A 1 82 ? 6.676 -3.509 -17.562 1.00 93.69 82 ILE A CA 1
ATOM 636 C C . ILE A 1 82 ? 5.527 -3.604 -16.567 1.00 93.69 82 ILE A C 1
ATOM 638 O O . ILE A 1 82 ? 4.885 -2.604 -16.244 1.00 93.69 82 ILE A O 1
ATOM 642 N N . THR A 1 83 ? 5.299 -4.807 -16.053 1.00 94.50 83 THR A N 1
ATOM 643 C CA . THR A 1 83 ? 4.351 -5.066 -14.969 1.00 94.50 83 THR A CA 1
ATOM 644 C C . THR A 1 83 ? 5.122 -5.376 -13.692 1.00 94.50 83 THR A C 1
ATOM 646 O O . THR A 1 83 ? 5.953 -6.283 -13.667 1.00 94.50 83 THR A O 1
ATOM 649 N N . GLY A 1 84 ? 4.879 -4.605 -12.635 1.00 94.62 84 GLY A N 1
ATOM 650 C CA . GLY A 1 84 ? 5.452 -4.830 -11.311 1.00 94.62 84 GLY A CA 1
ATOM 651 C C . GLY A 1 84 ? 4.538 -5.694 -10.450 1.00 94.62 84 GLY A C 1
ATOM 652 O O . GLY A 1 84 ? 3.360 -5.384 -10.299 1.00 94.62 84 GLY A O 1
ATOM 653 N N . HIS A 1 85 ? 5.089 -6.743 -9.849 1.00 95.81 85 HIS A N 1
ATOM 654 C CA . HIS A 1 85 ? 4.444 -7.543 -8.814 1.00 95.81 85 HIS A CA 1
ATOM 655 C C . HIS A 1 85 ? 5.099 -7.245 -7.475 1.00 95.81 85 HIS A C 1
ATOM 657 O O . HIS A 1 85 ? 6.277 -7.546 -7.261 1.00 95.81 85 HIS A O 1
ATOM 663 N N . PHE A 1 86 ? 4.320 -6.666 -6.576 1.00 94.75 86 PHE A N 1
ATOM 664 C CA . PHE A 1 86 ? 4.747 -6.279 -5.245 1.00 94.75 86 PHE A CA 1
ATOM 665 C C . PHE A 1 86 ? 4.109 -7.194 -4.217 1.00 94.75 86 PHE A C 1
ATOM 667 O O . PHE A 1 86 ? 2.933 -7.524 -4.337 1.00 94.75 86 PHE A O 1
ATOM 674 N N . SER A 1 87 ? 4.861 -7.584 -3.196 1.00 93.75 87 SER A N 1
ATOM 675 C CA . SER A 1 87 ? 4.313 -8.348 -2.076 1.00 93.75 87 SER A CA 1
ATOM 676 C C . SER A 1 87 ? 4.938 -7.932 -0.757 1.00 93.75 87 SER A C 1
ATOM 678 O O . SER A 1 87 ? 6.050 -7.400 -0.722 1.00 93.75 87 SER A O 1
ATOM 680 N N . TRP A 1 88 ? 4.215 -8.155 0.333 1.00 93.88 88 TRP A N 1
ATOM 681 C CA . TRP A 1 88 ? 4.677 -7.857 1.685 1.00 93.88 88 TRP A CA 1
ATOM 682 C C . TRP A 1 88 ? 4.201 -8.912 2.676 1.00 93.88 88 TRP A C 1
ATOM 684 O O . TRP A 1 88 ? 3.347 -9.748 2.396 1.00 93.88 88 TRP A O 1
ATOM 694 N N . LYS A 1 89 ? 4.787 -8.874 3.867 1.00 89.69 89 LYS A N 1
ATOM 695 C CA . LYS A 1 89 ? 4.337 -9.607 5.050 1.00 89.69 89 LYS A CA 1
ATOM 696 C C . LYS A 1 89 ? 3.905 -8.607 6.114 1.00 89.69 89 LYS A C 1
ATOM 698 O O . LYS A 1 89 ? 4.192 -7.420 6.003 1.00 89.69 89 LYS A O 1
ATOM 703 N N . ILE A 1 90 ? 3.232 -9.083 7.152 1.00 84.75 90 ILE A N 1
ATOM 704 C CA . ILE A 1 90 ? 2.910 -8.273 8.328 1.00 84.75 90 ILE A CA 1
ATOM 705 C C . ILE A 1 90 ? 3.680 -8.821 9.514 1.00 84.75 90 ILE A C 1
ATOM 707 O O . ILE A 1 90 ? 3.610 -10.025 9.782 1.00 84.75 90 ILE A O 1
ATOM 711 N N . SER A 1 91 ? 4.394 -7.951 10.231 1.00 77.69 91 SER A N 1
ATOM 712 C CA . SER A 1 91 ? 4.844 -8.303 11.572 1.00 77.69 91 SER A CA 1
ATOM 713 C C . SER A 1 91 ? 3.621 -8.382 12.474 1.00 77.69 91 SER A C 1
ATOM 715 O O . SER A 1 91 ? 2.892 -7.413 12.682 1.00 77.69 91 SER A O 1
ATOM 717 N N . LYS A 1 92 ? 3.335 -9.592 12.960 1.00 62.94 92 LYS A N 1
ATOM 718 C CA . LYS A 1 92 ? 2.276 -9.817 13.940 1.00 62.94 92 LYS A CA 1
ATOM 719 C C . LYS A 1 92 ? 2.781 -9.324 15.283 1.00 62.94 92 LYS A C 1
ATOM 721 O O . LYS A 1 92 ? 3.407 -10.076 16.021 1.00 62.94 92 LYS A O 1
ATOM 726 N N . ALA A 1 93 ? 2.519 -8.069 15.578 1.00 54.66 93 ALA A N 1
ATOM 727 C CA . ALA A 1 93 ? 2.679 -7.555 16.915 1.00 54.66 93 ALA A CA 1
ATOM 728 C C . ALA A 1 93 ? 1.325 -6.987 17.344 1.00 54.66 93 ALA A C 1
ATOM 730 O O . ALA A 1 93 ? 0.733 -6.183 16.625 1.00 54.66 93 ALA A O 1
ATOM 731 N N . ASP A 1 94 ? 0.803 -7.566 18.425 1.00 53.28 94 ASP A N 1
ATOM 732 C CA . ASP A 1 94 ? -0.546 -7.449 18.984 1.00 53.28 94 ASP A CA 1
ATOM 733 C C . ASP A 1 94 ? -1.531 -6.560 18.205 1.00 53.28 94 ASP A C 1
ATOM 735 O O . ASP A 1 94 ? -1.627 -5.341 18.386 1.00 53.28 94 ASP A O 1
ATOM 739 N N . LEU A 1 95 ? -2.321 -7.210 17.343 1.00 58.03 95 LEU A N 1
ATOM 740 C CA . LEU A 1 95 ? -3.480 -6.617 16.676 1.00 58.03 95 LEU A CA 1
ATOM 741 C C . LEU A 1 95 ? -4.599 -6.387 17.704 1.00 58.03 95 LEU A C 1
ATOM 743 O O . LEU A 1 95 ? -5.596 -7.102 17.733 1.00 58.03 95 LEU A O 1
ATOM 747 N N . HIS A 1 96 ? -4.453 -5.372 18.556 1.00 59.06 96 HIS A N 1
ATOM 748 C CA . HIS A 1 96 ? -5.534 -4.934 19.449 1.00 59.06 96 HIS A CA 1
ATOM 749 C C . HIS A 1 96 ? -6.746 -4.393 18.682 1.00 59.06 96 HIS A C 1
ATOM 751 O O . HIS A 1 96 ? -7.849 -4.333 19.221 1.00 59.06 96 HIS A O 1
ATOM 757 N N . GLN A 1 97 ? -6.544 -3.991 17.426 1.00 65.06 97 GLN A N 1
ATOM 758 C CA . GLN A 1 97 ? -7.592 -3.549 16.520 1.00 65.06 97 GLN A CA 1
ATOM 759 C C . GLN A 1 97 ? -7.599 -4.432 15.270 1.00 65.06 97 GLN A C 1
ATOM 761 O O . GLN A 1 97 ? -6.526 -4.683 14.712 1.00 65.06 97 GLN A O 1
ATOM 766 N N . PRO A 1 98 ? -8.783 -4.873 14.804 1.00 73.88 98 PRO A N 1
ATOM 767 C CA . PRO A 1 98 ? -8.900 -5.584 13.544 1.00 73.88 98 PRO A CA 1
ATOM 768 C C . PRO A 1 98 ? -8.351 -4.742 12.394 1.00 73.88 98 PRO A C 1
ATOM 770 O O . PRO A 1 98 ? -8.702 -3.569 12.222 1.00 73.88 98 PRO A O 1
ATOM 773 N N . MET A 1 99 ? -7.484 -5.363 11.604 1.00 82.38 99 MET A N 1
ATOM 774 C CA . MET A 1 99 ? -7.008 -4.795 10.357 1.00 82.38 99 MET A CA 1
ATOM 775 C C . MET A 1 99 ? -8.119 -4.884 9.305 1.00 82.38 99 MET A C 1
ATOM 777 O O . MET A 1 99 ? -8.720 -5.941 9.125 1.00 82.38 99 MET A O 1
ATOM 781 N N . THR A 1 100 ? -8.387 -3.778 8.616 1.00 86.25 100 THR A N 1
ATOM 782 C CA . THR A 1 100 ? -9.434 -3.679 7.587 1.00 86.25 100 THR A CA 1
ATOM 783 C C . THR A 1 100 ? -8.866 -3.746 6.173 1.00 86.25 100 THR A C 1
ATOM 785 O O . THR A 1 100 ? -9.574 -4.158 5.255 1.00 86.25 100 THR A O 1
ATOM 788 N N . GLY A 1 101 ? -7.588 -3.406 5.988 1.00 90.62 101 GLY A N 1
ATOM 789 C CA . GLY A 1 101 ? -6.946 -3.455 4.681 1.00 90.62 101 GLY A CA 1
ATOM 790 C C . GLY A 1 101 ? -5.584 -2.780 4.630 1.00 90.62 101 GLY A C 1
ATOM 791 O O . GLY A 1 101 ? -4.948 -2.533 5.657 1.00 90.62 101 GLY A O 1
ATOM 792 N N . PHE A 1 102 ? -5.164 -2.465 3.412 1.00 91.38 102 PHE A N 1
ATOM 793 C CA . PHE A 1 102 ? -3.953 -1.718 3.107 1.00 91.38 102 PHE A CA 1
ATOM 794 C C . PHE A 1 102 ? -4.274 -0.536 2.212 1.00 91.38 102 PHE A C 1
ATOM 796 O O . PHE A 1 102 ? -5.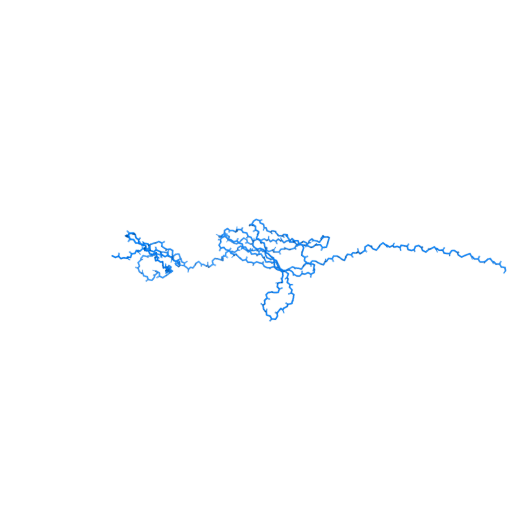033 -0.675 1.260 1.00 91.38 102 PHE A O 1
ATOM 803 N N . GLN A 1 103 ? -3.627 0.593 2.454 1.00 93.69 103 GLN A N 1
ATOM 804 C CA . GLN A 1 103 ? -3.497 1.650 1.468 1.00 93.69 103 GLN A CA 1
ATOM 805 C C . GLN A 1 103 ? -2.112 1.541 0.843 1.00 93.69 103 GLN A C 1
ATOM 807 O O . GLN A 1 103 ? -1.096 1.670 1.524 1.00 93.69 103 GLN A O 1
ATOM 812 N N . VAL A 1 104 ? -2.069 1.276 -0.458 1.00 93.75 104 VAL A N 1
ATOM 813 C CA . VAL A 1 104 ? -0.827 1.150 -1.215 1.00 93.75 104 VAL A CA 1
ATOM 814 C C . VAL A 1 104 ? -0.711 2.331 -2.155 1.00 93.75 104 VAL A C 1
ATOM 816 O O . VAL A 1 104 ? -1.604 2.565 -2.960 1.00 93.75 104 VAL A O 1
ATOM 819 N N . THR A 1 105 ? 0.384 3.073 -2.055 1.00 92.38 105 THR A N 1
ATOM 820 C CA . THR A 1 105 ? 0.680 4.224 -2.907 1.00 92.38 105 THR A CA 1
ATOM 821 C C . THR A 1 105 ? 1.993 3.974 -3.628 1.00 92.38 105 THR A C 1
ATOM 823 O O . THR A 1 105 ? 2.988 3.625 -2.994 1.00 92.38 105 THR A O 1
ATOM 826 N N . TRP A 1 106 ? 2.025 4.140 -4.945 1.00 92.69 106 TRP A N 1
ATOM 827 C CA . TRP A 1 106 ? 3.251 4.042 -5.730 1.00 92.69 106 TRP A CA 1
ATOM 828 C C . TRP A 1 106 ? 3.458 5.303 -6.544 1.00 92.69 106 TRP A C 1
ATOM 830 O O . TRP A 1 106 ? 2.514 5.866 -7.100 1.00 92.69 106 TRP A O 1
ATOM 840 N N . ALA A 1 107 ? 4.710 5.743 -6.615 1.00 90.81 107 ALA A N 1
ATOM 841 C CA . ALA A 1 107 ? 5.037 6.934 -7.364 1.00 90.81 107 ALA A CA 1
ATOM 842 C C . ALA A 1 107 ? 6.400 6.894 -8.038 1.00 90.81 107 ALA A C 1
ATOM 844 O O . ALA A 1 107 ? 7.358 6.340 -7.499 1.00 90.81 107 ALA A O 1
ATOM 845 N N . GLU A 1 108 ? 6.477 7.524 -9.206 1.00 89.94 108 GLU A N 1
ATOM 846 C CA . GLU A 1 108 ? 7.731 7.801 -9.901 1.00 89.94 108 GLU A CA 1
ATOM 847 C C . GLU A 1 108 ? 8.529 8.861 -9.133 1.00 89.94 108 GLU A C 1
ATOM 849 O O . GLU A 1 108 ? 8.017 9.947 -8.854 1.00 89.94 108 GLU A O 1
ATOM 854 N N . VAL A 1 109 ? 9.784 8.550 -8.806 1.00 83.75 109 VAL A N 1
ATOM 855 C CA . VAL A 1 109 ? 10.708 9.452 -8.117 1.00 83.75 109 VAL A CA 1
ATOM 856 C C . VAL A 1 109 ? 11.636 10.082 -9.142 1.00 83.75 109 VAL A C 1
ATOM 858 O O . VAL A 1 109 ? 12.500 9.412 -9.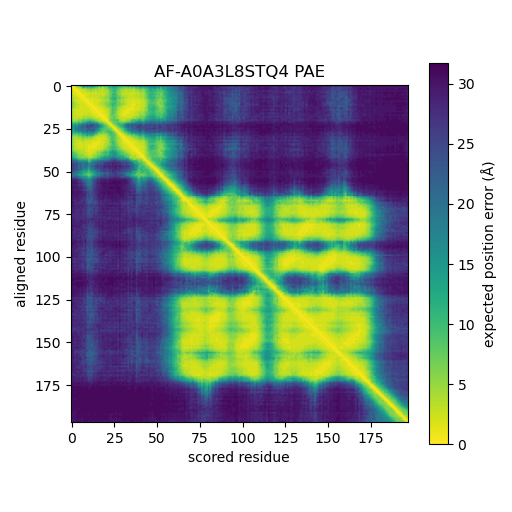706 1.00 83.75 109 VAL A O 1
ATOM 861 N N . THR A 1 110 ? 11.512 11.387 -9.340 1.00 71.62 110 THR A N 1
ATOM 862 C CA . THR A 1 110 ? 12.448 12.144 -10.170 1.00 71.62 110 THR A CA 1
ATOM 863 C C . THR A 1 110 ? 13.586 12.687 -9.327 1.00 71.62 110 THR A C 1
ATOM 865 O O . THR A 1 110 ? 13.367 13.264 -8.272 1.00 71.62 110 THR A O 1
ATOM 868 N N . THR A 1 111 ? 14.822 12.565 -9.793 1.00 61.00 111 THR A N 1
ATOM 869 C CA . THR A 1 111 ? 16.001 13.102 -9.092 1.00 61.00 111 THR A CA 1
ATOM 870 C C . THR A 1 111 ? 16.116 14.627 -9.159 1.00 61.00 111 THR A C 1
ATOM 872 O O . THR A 1 111 ? 17.063 15.193 -8.618 1.00 61.00 111 THR A O 1
ATOM 875 N N . GLU A 1 112 ? 15.178 15.308 -9.820 1.00 57.97 112 GLU A N 1
ATOM 876 C CA . GLU A 1 112 ? 15.156 16.761 -9.908 1.00 57.97 112 GLU A CA 1
ATOM 877 C C . GLU A 1 112 ? 14.683 17.349 -8.572 1.00 57.97 112 GLU A C 1
ATOM 879 O O . GLU A 1 112 ? 13.492 17.528 -8.319 1.00 57.97 112 GLU A O 1
ATOM 884 N N . SER A 1 113 ? 15.650 17.600 -7.686 1.00 51.97 113 SER A N 1
ATOM 885 C CA . SER A 1 113 ? 15.466 18.371 -6.460 1.00 51.97 113 SER A CA 1
ATOM 886 C C . SER A 1 113 ? 14.903 19.738 -6.827 1.00 51.97 113 SER A C 1
ATOM 888 O O . SER A 1 113 ? 15.650 20.655 -7.174 1.00 51.97 113 SER A O 1
ATOM 890 N N . ARG A 1 114 ? 13.584 19.909 -6.725 1.00 54.66 114 ARG A N 1
ATOM 891 C CA . ARG A 1 114 ? 13.000 21.248 -6.758 1.00 54.66 114 ARG A CA 1
ATOM 892 C C . ARG A 1 114 ? 13.621 22.029 -5.602 1.00 54.66 114 ARG A C 1
ATOM 894 O O . ARG A 1 114 ? 13.676 21.533 -4.482 1.00 54.66 114 ARG A O 1
ATOM 901 N N . GLN A 1 115 ? 14.081 23.252 -5.860 1.00 57.22 115 GLN A N 1
ATOM 902 C CA . GLN A 1 115 ? 14.725 24.133 -4.868 1.00 57.22 115 GLN A CA 1
ATOM 903 C C . GLN A 1 115 ? 13.860 24.438 -3.626 1.00 57.22 115 GLN A C 1
ATOM 905 O O . GLN A 1 115 ? 14.346 25.038 -2.675 1.00 57.22 115 GLN A O 1
ATOM 910 N N . ASN A 1 116 ? 12.612 23.969 -3.601 1.00 48.62 116 ASN A N 1
ATOM 911 C CA . ASN A 1 116 ? 11.692 24.033 -2.480 1.00 48.62 116 ASN A CA 1
ATOM 912 C C . ASN A 1 116 ? 11.272 22.603 -2.116 1.00 48.62 116 ASN A C 1
ATOM 914 O O . ASN A 1 116 ? 10.402 22.085 -2.805 1.00 48.62 116 ASN A O 1
ATOM 918 N N . SER A 1 117 ? 11.942 21.990 -1.128 1.00 50.22 117 SER A N 1
ATOM 919 C CA . SER A 1 117 ? 11.556 20.936 -0.143 1.00 50.22 117 SER A CA 1
ATOM 920 C C . SER A 1 117 ? 10.293 20.048 -0.314 1.00 50.22 117 SER A C 1
ATOM 922 O O . SER A 1 117 ? 9.856 19.407 0.641 1.00 50.22 117 SER A O 1
ATOM 924 N N . LEU A 1 118 ? 9.706 19.954 -1.501 1.00 54.06 118 LEU A N 1
ATOM 925 C CA . LEU A 1 118 ? 8.538 19.155 -1.844 1.00 54.06 118 LEU A CA 1
ATOM 926 C C . LEU A 1 118 ? 8.989 17.753 -2.267 1.00 54.06 118 LEU A C 1
ATOM 928 O O . LEU A 1 118 ? 10.065 17.600 -2.850 1.00 54.06 118 LEU A O 1
ATOM 932 N N . PRO A 1 119 ? 8.182 16.715 -1.992 1.00 55.09 119 PRO A N 1
ATOM 933 C CA . PRO A 1 119 ? 8.538 15.354 -2.344 1.00 55.09 119 PRO A CA 1
ATOM 934 C C . PRO A 1 119 ? 8.715 15.234 -3.860 1.00 55.09 119 PRO A C 1
ATOM 936 O O . PRO A 1 119 ? 7.849 15.625 -4.639 1.00 55.09 119 PRO A O 1
ATOM 939 N N . ASN A 1 120 ? 9.843 14.649 -4.251 1.00 61.53 120 ASN A N 1
ATOM 940 C CA . ASN A 1 120 ? 10.327 14.411 -5.615 1.00 61.53 120 ASN A CA 1
ATOM 941 C C . ASN A 1 120 ? 9.457 13.438 -6.453 1.00 61.53 120 ASN A C 1
ATOM 943 O O . ASN A 1 120 ? 9.955 12.736 -7.328 1.00 61.53 120 ASN A O 1
ATOM 947 N N . SER A 1 121 ? 8.166 13.330 -6.146 1.00 58.53 121 SER A N 1
ATOM 948 C CA . SER A 1 121 ? 7.229 12.356 -6.697 1.00 58.53 121 SER A CA 1
ATOM 949 C C . SER A 1 121 ? 6.297 13.040 -7.699 1.00 58.53 121 SER A C 1
ATOM 951 O O . SER A 1 121 ? 5.371 13.737 -7.285 1.00 58.53 121 SER A O 1
ATOM 953 N N . ILE A 1 122 ? 6.519 12.847 -9.004 1.00 65.50 122 ILE A N 1
ATOM 954 C CA . ILE A 1 122 ? 5.749 13.542 -10.058 1.00 65.50 122 ILE A CA 1
ATOM 955 C C . ILE A 1 122 ? 4.429 12.834 -10.377 1.00 65.50 122 ILE A C 1
ATOM 957 O O . ILE A 1 122 ? 3.417 13.493 -10.601 1.00 65.50 122 ILE A O 1
ATOM 961 N N . ILE A 1 123 ? 4.419 11.501 -10.391 1.00 73.62 123 ILE A N 1
ATOM 962 C CA . ILE A 1 123 ? 3.236 10.706 -10.745 1.00 73.62 123 ILE A CA 1
ATOM 963 C C . ILE A 1 123 ? 2.969 9.754 -9.591 1.00 73.62 123 ILE A C 1
ATOM 965 O O . ILE A 1 123 ? 3.721 8.801 -9.422 1.00 73.62 123 ILE A O 1
ATOM 969 N N . SER A 1 124 ? 1.932 10.035 -8.800 1.00 84.62 124 SER A N 1
ATOM 970 C CA . SER A 1 124 ? 1.506 9.221 -7.657 1.00 84.62 124 SER A CA 1
ATOM 971 C C . SER A 1 124 ? 0.165 8.560 -7.953 1.00 84.62 124 SER A C 1
ATOM 973 O O . SER A 1 124 ? -0.754 9.207 -8.457 1.00 84.62 124 SER A O 1
ATOM 975 N N . GLN A 1 125 ? 0.054 7.274 -7.640 1.00 90.00 125 GLN A N 1
ATOM 976 C CA . GLN A 1 125 ? -1.172 6.490 -7.732 1.00 90.00 125 GLN A CA 1
ATOM 977 C C . GLN A 1 125 ? -1.384 5.737 -6.421 1.00 90.00 125 GLN A C 1
ATOM 979 O O . GLN A 1 125 ? -0.416 5.357 -5.761 1.00 90.00 125 GLN A O 1
ATOM 984 N N . SER A 1 126 ? -2.641 5.511 -6.044 1.00 93.06 126 SER A N 1
ATOM 985 C CA . SER A 1 126 ? -2.989 4.795 -4.820 1.00 93.06 126 SER A CA 1
ATOM 986 C C . SER A 1 126 ? -4.121 3.794 -5.032 1.00 93.06 126 SER A C 1
ATOM 988 O O . SER A 1 126 ? -4.983 3.967 -5.894 1.00 93.06 126 SER A O 1
ATOM 990 N N . GLN A 1 127 ? -4.110 2.733 -4.229 1.00 92.44 127 GLN A N 1
ATOM 991 C CA . GLN A 1 127 ? -5.133 1.697 -4.207 1.00 92.44 127 GLN A CA 1
ATOM 992 C C . GLN A 1 127 ? -5.348 1.194 -2.782 1.00 92.44 127 GLN A C 1
ATOM 994 O O . GLN A 1 127 ? -4.394 0.981 -2.034 1.00 92.44 127 GLN A O 1
ATOM 999 N N . ILE A 1 128 ? -6.611 0.964 -2.425 1.00 92.38 128 ILE A N 1
ATOM 1000 C CA . ILE A 1 128 ? -6.974 0.285 -1.183 1.00 92.38 128 ILE A CA 1
ATOM 1001 C C . ILE A 1 128 ? -7.155 -1.203 -1.479 1.00 92.38 128 ILE A C 1
ATOM 1003 O O . ILE A 1 128 ? -7.883 -1.571 -2.402 1.00 92.38 128 ILE A O 1
ATOM 1007 N N . LEU A 1 129 ? -6.488 -2.047 -0.698 1.00 91.44 129 LEU A N 1
ATOM 1008 C CA . LEU A 1 129 ? -6.572 -3.499 -0.778 1.00 91.44 129 LEU A CA 1
ATOM 1009 C C . LEU A 1 129 ? -7.235 -4.072 0.482 1.00 91.44 129 LEU A C 1
ATOM 1011 O O . LEU A 1 129 ? -7.037 -3.530 1.572 1.00 91.44 129 LEU A O 1
ATOM 1015 N N . PRO A 1 130 ? -7.991 -5.174 0.364 1.00 90.69 130 PRO A N 1
ATOM 1016 C CA . PRO A 1 130 ? -8.538 -5.887 1.517 1.00 90.69 130 PRO A CA 1
ATOM 1017 C C . PRO A 1 130 ? -7.451 -6.495 2.423 1.00 90.69 130 PRO A C 1
ATOM 1019 O O . PRO A 1 130 ? -6.295 -6.648 2.026 1.00 90.69 130 PRO A O 1
ATOM 1022 N N . ALA A 1 131 ? -7.813 -6.863 3.656 1.00 86.50 131 ALA A N 1
ATOM 1023 C CA . ALA A 1 131 ? -6.847 -7.302 4.670 1.00 86.50 131 ALA A CA 1
ATOM 1024 C C . ALA A 1 131 ? -6.152 -8.647 4.390 1.00 86.50 131 ALA A C 1
ATOM 1026 O O . ALA A 1 131 ? -5.093 -8.919 4.954 1.00 86.50 131 ALA A O 1
ATOM 1027 N N . ASP A 1 132 ? -6.730 -9.470 3.521 1.00 86.19 132 ASP A N 1
ATOM 1028 C CA . ASP A 1 132 ? -6.196 -10.746 3.037 1.00 86.19 132 ASP A CA 1
ATOM 1029 C C . ASP A 1 132 ? -5.319 -10.598 1.776 1.00 86.19 132 ASP A C 1
ATOM 1031 O O . ASP A 1 132 ? -4.689 -11.564 1.341 1.00 86.19 132 ASP A O 1
ATOM 1035 N N . HIS A 1 133 ? -5.225 -9.392 1.206 1.00 88.94 133 HIS A N 1
ATOM 1036 C CA . HIS A 1 133 ? -4.479 -9.122 -0.021 1.00 88.94 133 HIS A CA 1
ATOM 1037 C C . HIS A 1 133 ? -3.102 -8.518 0.278 1.00 88.94 133 HIS A C 1
ATOM 1039 O O . HIS A 1 133 ? -2.947 -7.312 0.456 1.00 88.94 133 HIS A O 1
ATOM 1045 N N . TYR A 1 134 ? -2.074 -9.368 0.275 1.00 91.12 134 TYR A N 1
ATOM 1046 C CA . TYR A 1 134 ? -0.674 -8.985 0.529 1.00 91.12 134 TYR A CA 1
ATOM 1047 C C . TYR A 1 134 ? 0.161 -8.795 -0.747 1.00 91.12 134 TYR A C 1
ATOM 1049 O O . TYR A 1 134 ? 1.394 -8.831 -0.701 1.00 91.12 134 TYR A O 1
ATOM 1057 N N . ILE A 1 135 ? -0.506 -8.685 -1.897 1.00 93.12 135 ILE A N 1
ATOM 1058 C CA . ILE A 1 135 ? 0.110 -8.604 -3.222 1.00 93.12 135 ILE A CA 1
ATOM 1059 C C . ILE A 1 135 ? -0.571 -7.488 -4.017 1.00 93.12 135 ILE A C 1
ATOM 1061 O O . ILE A 1 135 ? -1.791 -7.345 -3.967 1.00 93.12 135 ILE A O 1
ATOM 1065 N N . LEU A 1 136 ? 0.216 -6.733 -4.783 1.00 94.25 136 LEU A N 1
ATOM 1066 C CA . LEU A 1 136 ? -0.250 -5.730 -5.738 1.00 94.25 136 LEU A CA 1
ATOM 1067 C C . LEU A 1 136 ? 0.402 -5.970 -7.105 1.00 94.25 136 LEU A C 1
ATOM 1069 O O . LEU A 1 136 ? 1.610 -6.187 -7.184 1.00 94.25 136 LEU A O 1
ATOM 1073 N N . THR A 1 137 ? -0.383 -5.877 -8.178 1.00 94.81 137 THR A N 1
ATOM 1074 C CA . THR A 1 137 ? 0.123 -5.893 -9.558 1.00 94.81 137 THR A CA 1
ATOM 1075 C C . THR A 1 137 ? -0.106 -4.528 -10.194 1.00 94.81 137 THR A C 1
ATOM 1077 O O . THR A 1 137 ? -1.241 -4.064 -10.247 1.00 94.81 137 THR A O 1
ATOM 1080 N N . VAL A 1 138 ? 0.961 -3.893 -10.680 1.00 93.69 138 VAL A N 1
ATOM 1081 C CA . VAL A 1 138 ? 0.909 -2.576 -11.328 1.00 93.69 138 VAL A CA 1
ATOM 1082 C C . VAL A 1 138 ? 1.406 -2.700 -12.768 1.00 93.69 138 VAL A C 1
ATOM 1084 O O . VAL A 1 138 ? 2.594 -2.961 -12.970 1.00 93.69 138 VAL A O 1
ATOM 1087 N N . PRO A 1 139 ? 0.533 -2.537 -13.773 1.00 93.62 139 PRO A N 1
ATOM 1088 C CA . PRO A 1 139 ? 0.933 -2.567 -15.174 1.00 93.62 139 PRO A CA 1
ATOM 1089 C C . PRO A 1 139 ? 1.544 -1.231 -15.620 1.00 93.62 139 PRO A C 1
ATOM 1091 O O . PRO A 1 139 ? 1.384 -0.204 -14.962 1.00 93.62 139 PRO A O 1
ATOM 1094 N N . ASN A 1 140 ? 2.171 -1.241 -16.799 1.00 91.62 140 ASN A N 1
ATOM 1095 C CA . ASN A 1 140 ? 2.610 -0.046 -17.531 1.00 91.62 140 ASN A CA 1
ATOM 1096 C C . ASN A 1 140 ? 3.562 0.870 -16.745 1.00 91.62 140 ASN A C 1
ATOM 1098 O O . ASN A 1 140 ? 3.520 2.096 -16.877 1.00 91.62 140 ASN A O 1
ATOM 1102 N N . LEU A 1 141 ? 4.438 0.281 -15.929 1.00 92.06 141 LEU A N 1
ATOM 1103 C CA . LEU A 1 141 ? 5.520 1.026 -15.299 1.00 92.06 141 LEU A CA 1
ATOM 1104 C C . LEU A 1 141 ? 6.516 1.491 -16.366 1.00 92.06 141 LEU A C 1
ATOM 1106 O O . LEU A 1 141 ? 6.814 0.772 -17.322 1.00 92.06 141 LEU A O 1
ATOM 1110 N N . ARG A 1 142 ? 7.059 2.697 -16.195 1.00 91.38 142 ARG A N 1
ATOM 1111 C CA . ARG A 1 142 ? 8.061 3.231 -17.117 1.00 91.38 142 ARG A CA 1
ATOM 1112 C C . ARG A 1 142 ? 9.375 2.466 -16.980 1.00 91.38 142 ARG A C 1
ATOM 1114 O O . ARG A 1 142 ? 9.748 2.122 -15.855 1.00 91.38 142 ARG A O 1
ATOM 1121 N N . PRO A 1 143 ? 10.097 2.225 -18.083 1.00 91.56 143 PRO A N 1
ATOM 1122 C CA . PRO A 1 143 ? 11.411 1.598 -18.037 1.00 91.56 143 PRO A CA 1
ATOM 1123 C C . PRO A 1 143 ? 12.465 2.499 -17.405 1.00 91.56 143 PRO A C 1
ATOM 1125 O O . PRO A 1 143 ? 12.327 3.723 -17.400 1.00 91.56 143 PRO A O 1
ATOM 1128 N N . SER A 1 144 ? 13.521 1.871 -16.883 1.00 89.94 144 SER A N 1
ATOM 1129 C CA . SER A 1 144 ? 14.725 2.545 -16.370 1.00 89.94 144 SER A CA 1
ATOM 1130 C C . SER A 1 144 ? 14.489 3.528 -15.216 1.00 89.94 144 SER A C 1
ATOM 1132 O O . SER A 1 144 ? 15.384 4.313 -14.880 1.00 89.94 144 SER A O 1
ATOM 1134 N N . MET A 1 145 ? 13.312 3.488 -14.593 1.00 89.69 145 MET A N 1
ATOM 1135 C CA . MET A 1 145 ? 12.791 4.539 -13.727 1.00 89.69 145 MET A CA 1
ATOM 1136 C C . MET A 1 145 ? 12.760 4.101 -12.259 1.00 89.69 145 MET A C 1
ATOM 1138 O O . MET A 1 145 ? 12.562 2.926 -11.937 1.00 89.69 145 MET A O 1
ATOM 1142 N N . LEU A 1 146 ? 12.981 5.053 -11.350 1.00 90.12 146 LEU A N 1
ATOM 1143 C CA . LEU A 1 146 ? 12.909 4.818 -9.911 1.00 90.12 146 LEU A CA 1
ATOM 1144 C C . LEU A 1 146 ? 11.475 5.028 -9.420 1.00 90.12 146 LEU A C 1
ATOM 1146 O O . LEU A 1 146 ? 10.887 6.086 -9.625 1.00 90.12 146 LEU A O 1
ATOM 1150 N N . TYR A 1 147 ? 10.939 4.040 -8.716 1.00 90.12 147 TYR A N 1
ATOM 1151 C CA . TYR A 1 147 ? 9.630 4.091 -8.080 1.00 90.12 147 TYR A CA 1
ATOM 1152 C C . TYR A 1 147 ? 9.756 3.979 -6.564 1.00 90.12 147 TYR A C 1
ATOM 1154 O O . TYR A 1 147 ? 10.613 3.256 -6.058 1.00 90.12 147 TYR A O 1
ATOM 1162 N N . ARG A 1 148 ? 8.871 4.659 -5.836 1.00 91.81 148 ARG A N 1
ATOM 1163 C CA . ARG A 1 148 ? 8.676 4.546 -4.386 1.00 91.81 148 ARG A CA 1
ATOM 1164 C C . ARG A 1 148 ? 7.324 3.892 -4.137 1.00 91.81 148 ARG A C 1
ATOM 1166 O O . ARG A 1 148 ? 6.309 4.441 -4.546 1.00 91.81 148 ARG A O 1
ATOM 1173 N N . LEU A 1 149 ? 7.324 2.744 -3.470 1.00 91.25 149 LEU A N 1
ATOM 1174 C CA . LEU A 1 149 ? 6.130 2.039 -3.013 1.00 91.25 149 LEU A CA 1
ATOM 1175 C C . LEU A 1 149 ? 5.968 2.256 -1.510 1.00 91.25 149 LEU A C 1
ATOM 1177 O O . LEU A 1 149 ? 6.884 1.972 -0.741 1.00 91.25 149 LEU A O 1
ATOM 1181 N N . GLU A 1 150 ? 4.804 2.727 -1.099 1.00 92.75 150 GLU A N 1
ATOM 1182 C CA . GLU A 1 150 ? 4.407 2.934 0.285 1.00 92.75 150 GLU A CA 1
ATOM 1183 C C . GLU A 1 150 ? 3.187 2.064 0.584 1.00 92.75 150 GLU A C 1
ATOM 1185 O O . GLU A 1 150 ? 2.177 2.147 -0.109 1.00 92.75 150 GLU A O 1
ATOM 1190 N N . VAL A 1 151 ? 3.291 1.205 1.594 1.00 92.62 151 VAL A N 1
ATOM 1191 C CA . VAL A 1 151 ? 2.198 0.347 2.060 1.00 92.62 151 VAL A CA 1
ATOM 1192 C C . VAL A 1 151 ? 1.874 0.748 3.487 1.00 92.62 151 VAL A C 1
ATOM 1194 O O . VAL A 1 151 ? 2.732 0.648 4.364 1.00 92.62 151 VAL A O 1
ATOM 1197 N N . GLN A 1 152 ? 0.644 1.187 3.713 1.00 91.19 152 GLN A N 1
ATOM 1198 C CA . GLN A 1 152 ? 0.127 1.612 5.005 1.00 91.19 152 GLN A CA 1
ATOM 1199 C C . GLN A 1 152 ? -1.002 0.682 5.439 1.00 91.19 152 GLN A C 1
ATOM 1201 O O . GLN A 1 152 ? 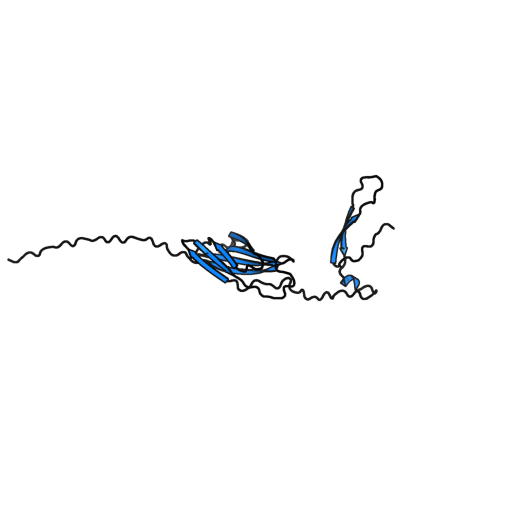-1.858 0.306 4.640 1.00 91.19 152 GLN A O 1
ATOM 1206 N N . VAL A 1 153 ? -0.993 0.280 6.706 1.00 88.25 153 VAL A N 1
ATOM 1207 C CA . VAL A 1 153 ? -2.055 -0.566 7.267 1.00 88.25 153 VAL A CA 1
ATOM 1208 C C . VAL A 1 153 ? -3.282 0.278 7.572 1.00 88.25 153 VAL A C 1
ATOM 1210 O O . VAL A 1 153 ? -3.159 1.377 8.102 1.00 88.25 153 VAL A O 1
ATOM 1213 N N . LEU A 1 154 ? -4.466 -0.252 7.287 1.00 87.19 154 LEU A N 1
ATOM 1214 C CA . LEU A 1 154 ? -5.739 0.330 7.696 1.00 87.19 154 LEU A CA 1
ATOM 1215 C C . LEU A 1 154 ? -6.347 -0.520 8.813 1.00 87.19 154 LEU A C 1
ATOM 1217 O O . LEU A 1 154 ? -6.383 -1.751 8.725 1.00 87.19 154 LEU A O 1
ATOM 1221 N N . THR A 1 155 ? -6.832 0.131 9.867 1.00 84.06 155 THR A N 1
ATOM 1222 C CA . THR A 1 155 ? -7.542 -0.515 10.976 1.00 84.06 155 THR A CA 1
ATOM 1223 C C . THR A 1 155 ? -8.868 0.182 11.250 1.00 84.06 155 THR A C 1
ATOM 1225 O O . THR A 1 155 ? -9.143 1.279 10.761 1.00 84.06 155 THR A O 1
ATOM 1228 N N . THR A 1 156 ? -9.704 -0.424 12.092 1.00 78.25 156 THR A N 1
ATOM 1229 C CA . THR A 1 156 ? -10.936 0.220 12.581 1.00 78.25 156 THR A CA 1
ATOM 1230 C C . THR A 1 156 ? -10.674 1.492 13.397 1.00 78.25 156 THR A C 1
ATOM 1232 O O . THR A 1 156 ? -11.595 2.273 13.618 1.00 78.25 156 THR A O 1
ATOM 1235 N N . GLY A 1 15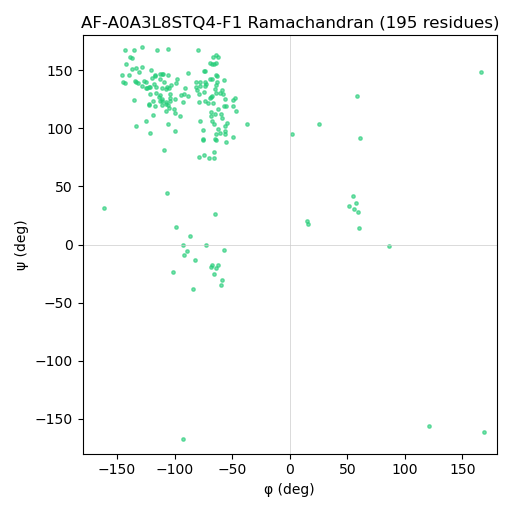7 ? -9.443 1.693 13.881 1.00 73.94 157 GLY A N 1
ATOM 1236 C CA . GLY A 1 157 ? -9.023 2.886 14.617 1.00 73.94 157 GLY A CA 1
ATOM 1237 C C . GLY A 1 157 ? -8.404 3.983 13.749 1.00 73.94 157 GLY A C 1
ATOM 1238 O O . GLY A 1 157 ? -8.036 5.020 14.299 1.00 73.94 157 GLY A O 1
ATOM 1239 N N . GLY A 1 158 ? -8.286 3.766 12.434 1.00 80.12 158 GLY A N 1
ATOM 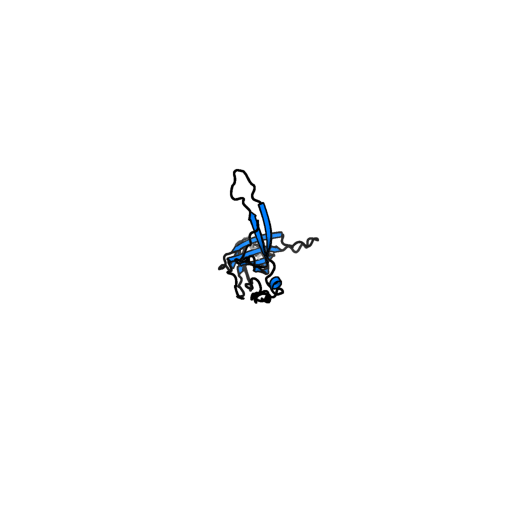1240 C CA . GLY A 1 158 ? -7.698 4.703 11.479 1.00 80.12 158 GLY A CA 1
ATOM 1241 C C . GLY A 1 158 ? -6.501 4.121 10.728 1.00 80.12 158 GLY A C 1
ATOM 1242 O O . GLY A 1 158 ? -6.361 2.909 10.567 1.00 80.12 158 GLY A O 1
ATOM 1243 N N . GLU A 1 159 ? -5.640 5.009 10.244 1.00 82.94 159 GLU A N 1
ATOM 1244 C CA . GLU A 1 159 ? -4.418 4.642 9.536 1.00 82.94 159 GLU A CA 1
ATOM 1245 C C . GLU A 1 159 ? -3.313 4.209 10.513 1.00 82.94 159 GLU A C 1
ATOM 1247 O O . GLU A 1 159 ? -3.010 4.890 11.495 1.00 82.94 159 GLU A O 1
ATOM 1252 N N . GLY A 1 160 ? -2.721 3.051 10.240 1.00 79.25 160 GLY A N 1
ATOM 1253 C CA . GLY A 1 160 ? -1.608 2.465 10.974 1.00 79.25 160 GLY A CA 1
ATOM 1254 C C . GLY A 1 160 ? -0.238 2.842 10.392 1.00 79.25 160 GLY A C 1
ATOM 1255 O O . GLY A 1 160 ? -0.125 3.743 9.555 1.00 79.25 160 GLY A O 1
ATOM 1256 N N . PRO A 1 161 ? 0.834 2.157 10.826 1.00 82.19 161 PRO A N 1
ATOM 1257 C CA . PRO A 1 161 ? 2.184 2.420 10.342 1.00 82.19 161 PRO A CA 1
ATOM 1258 C C . PRO A 1 161 ? 2.323 2.132 8.839 1.00 82.19 161 PRO A C 1
ATOM 1260 O O . PRO A 1 161 ? 1.749 1.175 8.309 1.00 82.19 161 PRO A O 1
ATOM 1263 N N . ALA A 1 162 ? 3.141 2.950 8.175 1.00 87.44 162 ALA A N 1
ATOM 1264 C CA . ALA A 1 162 ? 3.510 2.797 6.774 1.00 87.44 162 ALA A CA 1
ATOM 1265 C C . ALA A 1 162 ? 4.944 2.279 6.628 1.00 87.44 162 ALA A C 1
ATOM 1267 O O . ALA A 1 162 ? 5.842 2.633 7.399 1.00 87.44 162 ALA A O 1
ATOM 1268 N N . THR A 1 163 ? 5.168 1.475 5.595 1.00 88.38 163 THR A N 1
ATOM 1269 C CA . THR A 1 163 ? 6.499 1.039 5.180 1.00 88.38 163 THR A CA 1
ATOM 1270 C C . THR A 1 163 ? 6.722 1.412 3.730 1.00 88.38 163 THR A C 1
ATOM 1272 O O . THR A 1 163 ? 5.870 1.199 2.872 1.00 88.38 163 THR A O 1
ATOM 1275 N N . ILE A 1 164 ? 7.899 1.968 3.468 1.00 89.62 164 ILE A N 1
ATOM 1276 C CA . ILE A 1 164 ? 8.271 2.524 2.176 1.00 89.62 164 ILE A CA 1
ATOM 1277 C C . ILE A 1 164 ? 9.463 1.746 1.635 1.00 89.62 164 ILE A C 1
ATOM 1279 O O . ILE A 1 164 ? 10.414 1.471 2.370 1.00 89.62 164 ILE A O 1
ATOM 1283 N N . LYS A 1 165 ? 9.446 1.435 0.341 1.00 88.12 165 LYS A N 1
ATOM 1284 C CA . LYS A 1 165 ? 10.599 0.879 -0.361 1.00 88.12 165 LYS A CA 1
ATOM 1285 C C . LYS A 1 165 ? 10.696 1.431 -1.774 1.00 88.12 165 LYS A C 1
ATOM 1287 O O . LYS A 1 165 ? 9.690 1.568 -2.465 1.00 88.12 165 LYS A O 1
ATOM 1292 N N . SER A 1 166 ? 11.919 1.730 -2.193 1.00 90.81 166 SER A N 1
ATOM 1293 C CA . SER A 1 166 ? 12.200 2.174 -3.554 1.00 90.81 166 SER A CA 1
ATOM 1294 C C . SER A 1 166 ? 12.679 1.012 -4.416 1.00 90.81 166 SER A C 1
ATOM 1296 O O . SER A 1 166 ? 13.429 0.152 -3.948 1.00 90.81 166 SER A O 1
ATOM 1298 N N . PHE A 1 167 ? 12.267 1.001 -5.679 1.00 90.94 167 PHE A N 1
ATOM 1299 C CA . PHE A 1 167 ? 12.620 -0.020 -6.656 1.00 90.94 167 PHE A CA 1
ATOM 1300 C C . PHE A 1 167 ? 12.901 0.619 -8.005 1.00 90.94 167 PHE A C 1
ATOM 1302 O O . PHE A 1 167 ? 12.254 1.595 -8.378 1.00 90.94 167 PHE A O 1
ATOM 1309 N N . ARG A 1 168 ? 13.845 0.050 -8.751 1.00 92.19 168 ARG A N 1
ATOM 1310 C CA . ARG A 1 168 ? 14.134 0.477 -10.116 1.00 92.19 168 ARG A CA 1
ATOM 1311 C C . ARG A 1 168 ? 13.549 -0.528 -11.096 1.00 92.19 168 ARG A C 1
ATOM 1313 O O . ARG A 1 168 ? 13.773 -1.727 -10.936 1.00 92.19 168 ARG A O 1
ATOM 1320 N N . THR A 1 169 ? 12.803 -0.044 -12.079 1.00 92.81 169 THR A N 1
ATOM 1321 C CA . THR A 1 169 ? 12.294 -0.877 -13.170 1.00 92.81 169 THR A CA 1
ATOM 1322 C C . THR A 1 169 ? 13.418 -1.237 -14.144 1.00 92.81 169 THR A C 1
ATOM 1324 O O . THR A 1 169 ? 14.373 -0.466 -14.290 1.00 92.81 169 THR A O 1
ATOM 1327 N N . PRO A 1 170 ? 13.343 -2.409 -14.798 1.00 92.12 170 PRO A N 1
ATOM 1328 C CA . PRO A 1 170 ? 14.336 -2.810 -15.786 1.00 92.12 170 PRO A CA 1
ATOM 1329 C C . PRO A 1 170 ? 14.290 -1.919 -17.033 1.00 92.12 170 PRO A C 1
ATOM 1331 O O . PRO A 1 170 ? 13.298 -1.236 -17.307 1.00 92.12 170 PRO A O 1
ATOM 1334 N N . ASP A 1 171 ? 15.372 -1.957 -17.802 1.00 89.50 171 ASP A N 1
ATOM 1335 C CA . ASP A 1 171 ? 15.407 -1.393 -19.148 1.00 89.50 171 ASP A CA 1
ATOM 1336 C C . ASP A 1 171 ? 14.638 -2.314 -20.105 1.00 89.50 171 ASP A C 1
ATOM 1338 O O . ASP A 1 171 ? 14.596 -3.536 -19.918 1.00 89.50 171 ASP A O 1
ATOM 1342 N N . LEU A 1 172 ? 14.030 -1.743 -21.146 1.00 86.31 172 LEU A N 1
ATOM 1343 C CA . LEU A 1 172 ? 13.453 -2.563 -22.208 1.00 86.31 172 LEU A CA 1
ATOM 1344 C C . LEU A 1 172 ? 14.582 -3.164 -23.050 1.00 86.31 172 LEU A C 1
ATOM 1346 O O . LEU A 1 172 ? 15.537 -2.451 -23.375 1.00 86.31 172 LEU A O 1
ATOM 1350 N N . PRO A 1 173 ? 14.486 -4.449 -23.438 1.00 78.19 173 PRO A N 1
ATOM 1351 C CA . PRO A 1 173 ? 15.431 -5.012 -24.384 1.00 78.19 173 PRO A CA 1
ATOM 1352 C C . PRO A 1 173 ? 15.399 -4.184 -25.676 1.00 78.19 173 PRO A C 1
ATOM 1354 O O . PRO A 1 173 ? 14.322 -3.739 -26.089 1.00 78.19 173 PRO A O 1
ATOM 1357 N N . PRO A 1 174 ? 16.556 -3.957 -26.323 1.00 71.00 174 PRO A N 1
ATOM 1358 C CA . PRO A 1 174 ? 16.582 -3.268 -27.600 1.00 71.00 174 PRO A CA 1
ATOM 1359 C C . PRO A 1 174 ? 15.671 -4.025 -28.563 1.00 71.00 174 PRO A C 1
ATOM 1361 O O . PRO A 1 174 ? 15.834 -5.231 -28.755 1.00 71.00 174 PRO A O 1
ATOM 1364 N N . PHE A 1 175 ? 14.702 -3.323 -29.152 1.00 61.09 175 PHE A N 1
ATOM 1365 C CA . PHE A 1 175 ? 13.942 -3.843 -30.279 1.00 61.09 175 PHE A CA 1
ATOM 1366 C C . PHE A 1 175 ? 14.965 -4.204 -31.349 1.00 61.09 175 PHE A C 1
ATOM 1368 O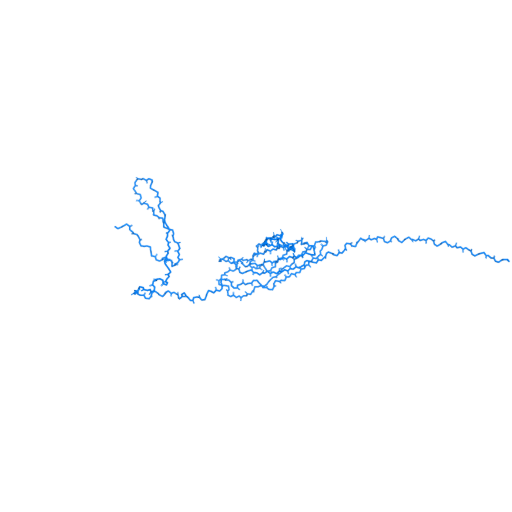 O . PHE A 1 175 ? 15.519 -3.313 -31.985 1.00 61.09 175 PHE A O 1
ATOM 1375 N N . ALA A 1 176 ? 15.296 -5.484 -31.501 1.00 55.75 176 ALA A N 1
ATOM 1376 C CA . ALA A 1 176 ? 16.144 -5.913 -32.594 1.00 55.75 176 ALA A CA 1
ATOM 1377 C C . ALA A 1 176 ? 15.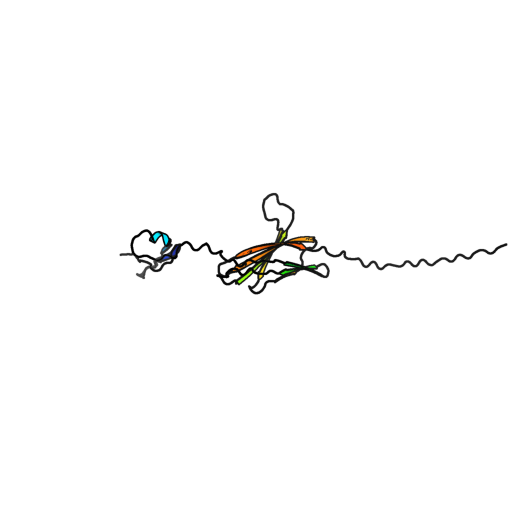316 -5.707 -33.867 1.00 55.75 176 ALA A C 1
ATOM 1379 O O . ALA A 1 176 ? 14.327 -6.423 -34.051 1.00 55.75 176 ALA A O 1
ATOM 1380 N N . PRO A 1 177 ? 15.651 -4.749 -34.754 1.00 55.47 177 PRO A N 1
ATOM 1381 C CA . PRO A 1 177 ? 15.062 -4.786 -36.072 1.00 55.47 177 PRO A CA 1
ATOM 1382 C C . PRO A 1 177 ? 15.550 -6.096 -36.684 1.00 55.47 177 PRO A C 1
ATOM 1384 O O . PRO A 1 177 ? 16.755 -6.295 -36.861 1.00 55.47 177 PRO A O 1
ATOM 1387 N N . HIS A 1 178 ? 14.631 -7.015 -36.975 1.00 56.00 178 HIS A N 1
ATOM 1388 C CA . HIS A 1 178 ? 14.918 -8.107 -37.889 1.00 56.00 178 HIS A CA 1
ATOM 1389 C C . HIS A 1 178 ? 15.367 -7.467 -39.200 1.00 56.00 178 HIS A C 1
ATOM 1391 O O . HIS A 1 178 ? 14.555 -7.052 -40.018 1.00 56.00 178 HIS A O 1
ATOM 1397 N N . ARG A 1 179 ? 16.681 -7.327 -39.376 1.00 52.88 179 ARG A N 1
ATOM 1398 C CA . ARG A 1 179 ? 17.280 -7.010 -40.659 1.00 52.88 179 ARG A CA 1
ATOM 1399 C C . ARG A 1 179 ? 17.260 -8.331 -41.420 1.00 52.88 179 ARG A C 1
ATOM 1401 O O . ARG A 1 179 ? 18.041 -9.214 -41.058 1.00 52.88 179 ARG A O 1
ATOM 1408 N N . PRO A 1 180 ? 16.385 -8.538 -42.422 1.00 52.41 180 PRO A N 1
ATOM 1409 C CA . PRO A 1 180 ? 16.581 -9.654 -43.324 1.00 52.41 180 PRO A CA 1
ATOM 1410 C C . PRO A 1 180 ? 17.947 -9.425 -43.963 1.00 52.41 180 PRO A C 1
ATOM 1412 O O . PRO A 1 180 ? 18.181 -8.431 -44.651 1.00 52.41 180 PRO A O 1
ATOM 1415 N N . HIS A 1 181 ? 18.890 -10.298 -43.631 1.00 55.38 181 HIS A N 1
ATOM 1416 C CA . HIS A 1 181 ? 20.213 -10.306 -44.220 1.00 55.38 181 HIS A CA 1
ATOM 1417 C C . HIS A 1 181 ? 20.010 -10.642 -45.701 1.00 55.38 181 HIS A C 1
ATOM 1419 O O . HIS A 1 181 ? 19.931 -11.812 -46.074 1.00 55.38 181 HIS A O 1
ATOM 1425 N N . LEU A 1 182 ? 19.849 -9.621 -46.550 1.00 59.25 182 LEU A N 1
ATOM 1426 C CA . LEU A 1 182 ? 19.892 -9.797 -47.993 1.00 59.25 182 LEU A CA 1
ATOM 1427 C C . LEU A 1 182 ? 21.317 -10.264 -48.304 1.00 59.25 182 LEU A C 1
ATOM 1429 O O . LEU A 1 182 ? 22.253 -9.469 -48.377 1.00 59.25 182 LEU A O 1
ATOM 1433 N N . LYS A 1 183 ? 21.503 -11.582 -48.409 1.00 52.12 183 LYS A N 1
ATOM 1434 C CA . LYS A 1 183 ? 22.686 -12.164 -49.031 1.00 52.12 183 LYS A CA 1
ATOM 1435 C C . LYS A 1 183 ? 22.691 -11.670 -50.476 1.00 52.12 183 LYS A C 1
ATOM 1437 O O . LYS A 1 183 ? 22.028 -12.251 -51.330 1.00 52.12 183 LYS A O 1
ATOM 1442 N N . GLN A 1 184 ? 23.421 -10.592 -50.750 1.00 54.62 184 GLN A N 1
ATOM 1443 C CA . GLN A 1 184 ? 23.863 -10.279 -52.103 1.00 54.62 184 GLN A CA 1
ATOM 1444 C C . GLN A 1 184 ? 24.808 -11.403 -52.536 1.00 54.62 184 GLN A C 1
ATOM 1446 O O . GLN A 1 184 ? 26.011 -11.367 -52.283 1.00 54.62 184 GLN A O 1
ATOM 1451 N N . HIS A 1 185 ? 24.236 -12.439 -53.147 1.00 52.41 185 HIS A N 1
ATOM 1452 C CA . HIS A 1 185 ? 24.980 -13.375 -53.973 1.00 52.41 185 HIS A CA 1
ATOM 1453 C C . HIS A 1 185 ? 25.557 -12.578 -55.147 1.00 52.41 185 HIS A C 1
ATOM 1455 O O . HIS A 1 185 ? 24.855 -12.274 -56.108 1.00 52.41 185 HIS A O 1
ATOM 1461 N N . HIS A 1 186 ? 26.831 -12.208 -55.051 1.00 51.44 186 HIS A N 1
ATOM 1462 C CA . HIS A 1 186 ? 27.608 -11.842 -56.227 1.00 51.44 186 HIS A CA 1
ATOM 1463 C C . HIS A 1 186 ? 27.805 -13.114 -57.066 1.00 51.44 186 HIS A C 1
ATOM 1465 O O . HIS A 1 186 ? 28.284 -14.116 -56.525 1.00 51.44 186 HIS A O 1
ATOM 1471 N N . PRO A 1 187 ? 27.461 -13.124 -58.364 1.00 52.38 187 PRO A N 1
ATOM 1472 C CA . PRO A 1 187 ? 27.888 -14.194 -59.247 1.00 52.38 187 PRO A CA 1
ATOM 1473 C C . PRO A 1 187 ? 29.407 -14.101 -59.400 1.00 52.38 187 PRO A C 1
ATOM 1475 O O . PRO A 1 187 ? 29.941 -13.073 -59.818 1.00 52.38 187 PRO A O 1
ATOM 1478 N N . HIS A 1 188 ? 30.108 -15.178 -59.049 1.00 50.31 188 HIS A N 1
ATOM 1479 C CA . HIS A 1 188 ? 31.514 -15.350 -59.383 1.00 50.31 188 HIS A CA 1
ATOM 1480 C C . HIS A 1 188 ? 31.674 -15.296 -60.907 1.00 50.31 188 HIS A C 1
ATOM 1482 O O . HIS A 1 188 ? 31.283 -16.219 -61.618 1.00 50.31 188 HIS A O 1
ATOM 1488 N N . HIS A 1 189 ? 32.262 -14.210 -61.406 1.00 48.81 189 HIS A N 1
ATOM 1489 C CA . HIS A 1 189 ? 32.751 -14.133 -62.776 1.00 48.81 189 HIS A CA 1
ATOM 1490 C C . HIS A 1 189 ? 33.938 -15.097 -62.918 1.00 48.81 189 HIS A C 1
ATOM 1492 O O . HIS A 1 189 ? 35.026 -14.848 -62.398 1.00 48.81 189 HIS A O 1
ATOM 1498 N N . TYR A 1 190 ? 33.717 -16.217 -63.602 1.00 48.09 190 TYR A N 1
ATOM 1499 C CA . TYR A 1 190 ? 34.770 -17.139 -64.015 1.00 48.09 190 TYR A CA 1
ATOM 1500 C C . TYR A 1 190 ? 35.542 -16.501 -65.180 1.00 48.09 190 TYR A C 1
ATOM 1502 O O . TYR A 1 190 ? 34.941 -16.117 -66.184 1.00 48.09 190 TYR A O 1
ATOM 1510 N N . LYS A 1 191 ? 36.862 -16.348 -65.046 1.00 51.41 191 LYS A N 1
ATOM 1511 C CA . LYS A 1 191 ? 37.752 -15.852 -66.106 1.00 51.41 191 LYS A CA 1
ATOM 1512 C C . LYS A 1 191 ? 38.549 -17.044 -66.655 1.00 51.41 191 LYS A C 1
ATOM 1514 O O . LYS A 1 191 ? 39.256 -17.664 -65.861 1.00 51.41 191 LYS A O 1
ATOM 1519 N N . PRO A 1 192 ? 38.466 -17.395 -67.952 1.00 54.34 192 PRO A N 1
ATOM 1520 C CA . PRO A 1 192 ? 39.300 -18.453 -68.512 1.00 54.34 192 PRO A CA 1
ATOM 1521 C C . PRO A 1 192 ? 40.751 -17.977 -68.674 1.00 54.34 192 PRO A C 1
ATOM 1523 O O . PRO A 1 192 ? 41.005 -16.838 -69.073 1.00 54.34 192 PRO A O 1
ATOM 1526 N N . SER A 1 193 ? 41.689 -18.868 -68.357 1.00 53.47 193 SER A N 1
ATOM 1527 C CA . SER A 1 193 ? 43.124 -18.750 -68.645 1.00 53.47 193 SER A CA 1
ATOM 1528 C C . SER A 1 193 ? 43.369 -18.740 -70.156 1.00 53.47 193 SER A C 1
ATOM 1530 O O . SER A 1 193 ? 42.799 -19.595 -70.834 1.00 53.47 193 SER A O 1
ATOM 1532 N N . PRO A 1 194 ? 44.244 -17.877 -70.702 1.00 59.53 194 PRO A N 1
ATOM 1533 C CA . PRO A 1 194 ? 44.718 -18.050 -72.064 1.00 59.53 194 PRO A CA 1
ATOM 1534 C C . PRO A 1 194 ? 45.832 -19.103 -72.110 1.00 59.53 194 PRO A C 1
ATOM 1536 O O . PRO A 1 194 ? 46.747 -19.117 -71.283 1.00 59.53 194 PRO A O 1
ATOM 1539 N N . GLU A 1 195 ? 45.692 -20.016 -73.066 1.00 50.78 195 GLU A N 1
ATOM 1540 C CA . GLU A 1 195 ? 46.673 -21.025 -73.445 1.00 50.78 195 GLU A CA 1
ATOM 1541 C C . GLU A 1 195 ? 47.957 -20.410 -74.012 1.00 50.78 195 GLU A C 1
ATOM 1543 O O . GLU A 1 195 ? 47.989 -19.287 -74.515 1.00 50.78 195 GLU A O 1
ATOM 1548 N N . LYS A 1 196 ? 49.018 -21.209 -73.897 1.00 44.56 196 LYS A N 1
ATOM 1549 C CA . LYS A 1 196 ? 50.375 -20.962 -74.375 1.00 44.56 196 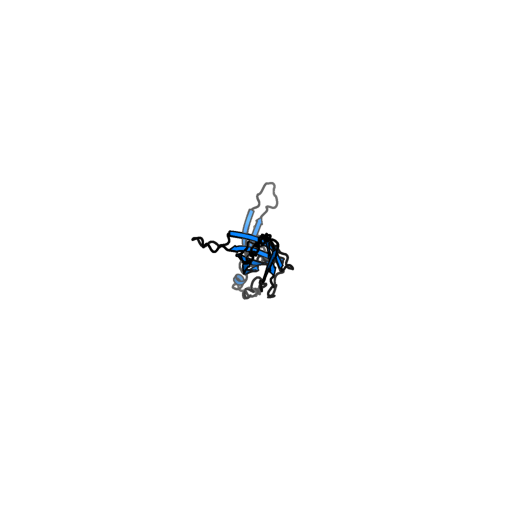LYS A CA 1
ATOM 1550 C C . LYS A 1 196 ? 50.439 -20.864 -75.903 1.00 44.56 196 LYS A C 1
ATOM 1552 O O . LYS A 1 196 ? 49.801 -21.664 -76.582 1.00 44.56 196 LYS A O 1
ATOM 1557 N N . TYR A 1 197 ? 51.338 -20.011 -76.390 1.00 46.00 197 TYR A N 1
ATOM 1558 C CA . TYR A 1 197 ? 52.197 -20.279 -77.546 1.00 46.00 197 TYR A CA 1
ATOM 1559 C C . TYR A 1 197 ? 53.587 -19.710 -77.266 1.00 46.00 197 TYR A C 1
ATOM 1561 O O . TYR A 1 197 ? 53.646 -18.601 -76.686 1.00 46.00 197 TYR A O 1
#

Mean predicted aligned error: 18.94 Å

Foldseek 3Di:
DPDDDDPDDDAQDKDKDWDDDPDDPDDDDIDIDIDHHHHPVVCPVDDDDPPVPPPPPPPPQAPDQFEWADW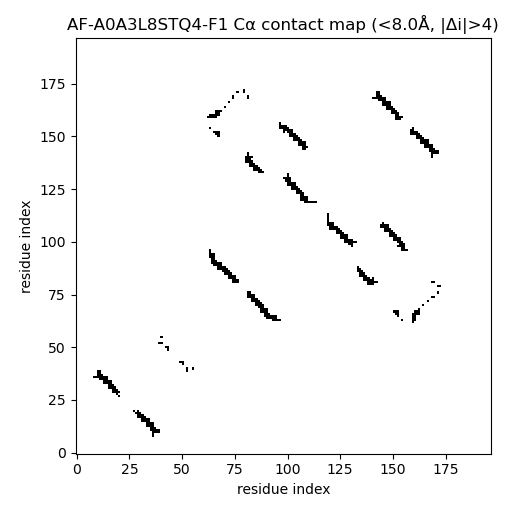DWDWDDDPNKIKIKIFTDTDPDDCPFDWFWKKKKKFFADPPPDPDPDGRGDDMDIDTGGPPDGMDMDIRDDAQTKMKMKIWIATPVGIHDIDIDIDHHHHDDPPPPPPPPPPPPDPPDDDDDDDDD

Nearest PDB structures (foldseek):
  1uen-assembly1_A  TM=7.185E-01  e=3.594E-06  Homo sapiens
  8a17-assembly4_D  TM=8.086E-01  e=3.051E-04  Homo sapiens
  8afp-assembly1_A  TM=6.196E-01  e=3.785E-05  Homo sapiens
  8a16-assembly1_A  TM=7.956E-01  e=7.993E-04  Homo sapiens
  2ha1-assembly1_A  TM=5.800E-01  e=2.590E-02  Homo sapiens

Sequence (197 aa):
ENYIILKDLSFSCKYKVTVLPAKSKGRFKAESTFFVTPPCSAFKEKKHKHINCPAEGVPVLPKVLAKPENLSASFIVQEGNITGHFSWKISKADLHQPMTGFQVTWAEVTTESRQNSLPNSIISQSQILPADHYILTVPNLRPSMLYRLEVQVLTTGGEGPATIKSFRTPDLPPFAPHRPHLKQHHPHHYKPSPEKY

pLDDT: mean 75.01, std 16.86, range [42.38, 95.81]

Radius of gyration: 35.43 Å; Cα contacts (8 Å, |Δi|>4): 304; chains: 1; bounding box: 100×50×127 Å

Solvent-accessible surface area (backbone atoms only — not comparable to full-atom values): 12660 Å² total; per-residue (Å²): 135,96,79,81,85,87,72,94,70,66,57,66,37,80,45,79,50,71,52,70,85,86,76,68,99,68,95,76,79,71,48,72,52,73,52,69,42,65,49,60,73,74,56,71,80,60,93,67,74,90,73,79,58,76,69,96,69,64,70,83,65,66,78,53,47,42,32,55,35,75,77,44,78,46,77,48,79,54,100,86,37,30,33,39,44,34,36,47,45,68,47,89,35,74,73,89,54,64,66,60,20,32,43,38,36,42,24,40,49,50,89,67,75,58,97,62,94,59,79,46,55,81,51,75,49,74,48,78,37,52,64,89,55,51,63,49,78,45,71,73,47,63,60,66,34,43,32,41,40,36,38,24,32,28,34,82,89,43,81,40,39,69,33,75,49,74,49,70,42,62,69,72,78,77,82,73,75,83,69,80,79,77,77,78,78,73,80,81,81,84,77,85,80,84,80,89,132